Protein AF-A0A8S3HBT7-F1 (afdb_monomer)

pLDDT: mean 88.04, std 13.61, range [34.22, 98.81]

Mean predicted aligned error: 6.68 Å

Radius of gyration: 19.81 Å; Cα contacts (8 Å, |Δi|>4): 688; chains: 1; bounding box: 51×42×65 Å

Solvent-accessible surface area (backbone atoms only — not comparable to full-atom values): 16997 Å² total; per-residue (Å²): 117,56,89,53,73,77,21,19,27,30,26,53,84,69,24,54,56,50,56,58,31,63,77,51,77,66,74,64,81,89,49,88,81,56,60,58,46,62,37,66,63,53,85,38,59,29,55,60,78,41,58,84,83,75,81,84,87,56,59,58,39,92,88,78,66,46,60,48,57,56,50,73,14,50,21,39,38,40,40,32,25,83,55,29,32,41,42,35,42,16,40,10,59,80,54,21,66,44,9,20,45,10,3,37,23,30,52,34,24,22,39,30,41,42,64,47,63,62,65,76,53,91,73,87,49,70,64,55,52,52,56,48,49,52,52,12,54,53,38,9,35,52,37,7,50,77,68,66,14,31,32,12,26,42,22,42,38,38,37,40,67,56,96,96,40,37,33,38,44,34,39,34,24,19,57,43,42,38,34,39,39,27,72,91,76,70,38,44,43,69,61,46,60,80,36,53,64,53,91,43,82,80,57,91,91,53,50,74,16,28,36,16,47,56,104,45,91,53,58,43,58,83,21,55,32,75,32,76,45,84,51,58,95,81,48,45,76,52,74,41,46,48,89,49,57,47,65,39,28,38,56,72,63,60,64,23,33,46,66,94,48,74,71,80,78,77,82,67,93,68,98,69,97,68,76,80,49,51,72,34,51,48,50,54,33,52,56,49,18,36,51,48,53,31,56,51,60,66,55,100,59,97,74,83,32,38,45,53,46,53,56,42,63,74,107

Structure (mmCIF, N/CA/C/O backbone):
data_AF-A0A8S3HBT7-F1
#
_entry.id   AF-A0A8S3HBT7-F1
#
loop_
_atom_site.group_PDB
_atom_site.id
_atom_site.type_symbol
_atom_site.label_atom_id
_atom_site.label_alt_id
_atom_site.label_comp_id
_atom_site.label_asym_id
_atom_site.label_entity_id
_atom_site.label_seq_id
_atom_site.pdbx_PDB_ins_code
_atom_site.Cartn_x
_atom_site.Cartn_y
_atom_site.Cartn_z
_atom_site.occupancy
_atom_site.B_iso_or_equiv
_atom_site.auth_seq_id
_atom_site.auth_comp_id
_atom_site.auth_asym_id
_atom_site.auth_atom_id
_atom_site.pdbx_PDB_mode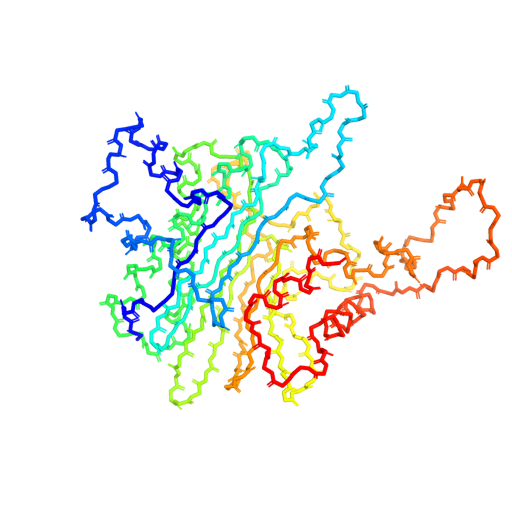l_num
ATOM 1 N N . LEU A 1 1 ? -6.673 3.260 20.762 1.00 80.06 1 LEU A N 1
ATOM 2 C CA . LEU A 1 1 ? -6.836 2.176 19.771 1.00 80.06 1 LEU A CA 1
ATOM 3 C C . LEU A 1 1 ? -6.852 0.849 20.527 1.00 80.06 1 LEU A C 1
ATOM 5 O O . LEU A 1 1 ? -6.162 0.760 21.538 1.00 80.06 1 LEU A O 1
ATOM 9 N N . SER A 1 2 ? -7.680 -0.113 20.120 1.00 83.88 2 SER A N 1
ATOM 10 C CA . SER A 1 2 ? -7.740 -1.471 20.686 1.00 83.88 2 SER A CA 1
ATOM 11 C C . SER A 1 2 ? -6.655 -2.340 20.051 1.00 83.88 2 SER A C 1
ATOM 13 O O . SER A 1 2 ? -6.423 -2.230 18.851 1.00 83.88 2 SER A O 1
ATOM 15 N N . ASN A 1 3 ? -6.020 -3.204 20.848 1.00 85.31 3 ASN A N 1
ATOM 16 C CA . ASN A 1 3 ? -5.054 -4.208 20.380 1.00 85.31 3 ASN A CA 1
ATOM 17 C C . ASN A 1 3 ? -5.694 -5.609 20.271 1.00 85.31 3 ASN A C 1
ATOM 19 O O . ASN A 1 3 ? -4.996 -6.621 20.252 1.00 85.31 3 ASN A O 1
ATOM 23 N N . ASN A 1 4 ? -7.029 -5.688 20.280 1.00 90.44 4 ASN A N 1
ATOM 24 C CA . ASN A 1 4 ? -7.733 -6.943 20.055 1.00 90.44 4 ASN A CA 1
ATOM 25 C C . ASN A 1 4 ? -7.926 -7.162 18.549 1.00 90.44 4 ASN A C 1
ATOM 27 O O . ASN A 1 4 ? -8.793 -6.539 17.933 1.00 90.44 4 ASN A O 1
ATOM 31 N N . THR A 1 5 ? -7.075 -8.004 17.967 1.00 92.50 5 THR A N 1
ATOM 32 C CA . THR A 1 5 ? -7.106 -8.373 16.546 1.00 92.50 5 THR A CA 1
ATOM 33 C C . THR A 1 5 ? -8.334 -9.226 16.237 1.00 92.50 5 THR A C 1
ATOM 35 O O . THR A 1 5 ? -8.520 -10.278 16.847 1.00 92.50 5 THR A O 1
ATOM 38 N N . VAL A 1 6 ? -9.138 -8.794 15.265 1.00 94.38 6 VAL A N 1
ATOM 39 C CA . VAL A 1 6 ? -10.329 -9.519 14.785 1.00 94.38 6 VAL A CA 1
ATOM 40 C C . VAL A 1 6 ? -10.087 -10.209 13.444 1.00 94.38 6 VAL A C 1
ATOM 42 O O . VAL A 1 6 ? -10.625 -11.286 13.216 1.00 94.38 6 VAL A O 1
ATOM 45 N N . ALA A 1 7 ? -9.224 -9.638 12.600 1.00 94.88 7 ALA A N 1
ATOM 46 C CA . ALA A 1 7 ? -8.800 -10.229 11.337 1.00 94.88 7 ALA A CA 1
ATOM 47 C C . ALA A 1 7 ? -7.346 -9.851 11.046 1.00 94.88 7 ALA A C 1
ATOM 49 O O . ALA A 1 7 ? -6.905 -8.739 11.351 1.00 94.88 7 ALA A O 1
ATOM 50 N N . CYS A 1 8 ? -6.581 -10.778 10.483 1.00 94.69 8 CYS A N 1
ATOM 51 C CA . CYS A 1 8 ? -5.171 -10.582 10.198 1.00 94.69 8 CYS A CA 1
ATOM 52 C C . CYS A 1 8 ? -4.714 -11.495 9.064 1.00 94.69 8 CYS A C 1
ATOM 54 O O . CYS A 1 8 ? -4.781 -12.720 9.180 1.00 94.69 8 CYS A O 1
ATOM 56 N N . GLU A 1 9 ? -4.218 -10.895 7.988 1.00 96.06 9 GLU A N 1
ATOM 57 C CA . GLU A 1 9 ? -3.748 -11.609 6.806 1.00 96.06 9 GLU A CA 1
ATOM 58 C C . GLU A 1 9 ? -2.469 -10.968 6.265 1.00 96.06 9 GLU A C 1
ATOM 60 O O . GLU A 1 9 ? -2.305 -9.748 6.301 1.00 96.06 9 GLU A O 1
ATOM 65 N N . SER A 1 10 ? -1.542 -11.788 5.775 1.00 96.69 10 SER A N 1
ATOM 66 C CA . SER A 1 10 ? -0.396 -11.311 4.999 1.00 96.69 10 SER A CA 1
ATOM 67 C C . SER A 1 10 ? -0.082 -12.273 3.869 1.00 96.69 10 SER A C 1
ATOM 69 O O . SER A 1 10 ? -0.109 -13.485 4.089 1.00 96.69 10 SER A O 1
ATOM 71 N N . GLY A 1 11 ? 0.320 -11.740 2.723 1.00 94.88 11 GLY A N 1
ATOM 72 C CA . GLY A 1 11 ? 0.696 -12.529 1.557 1.00 94.88 11 GLY A CA 1
ATOM 73 C C . GLY A 1 11 ? 1.721 -11.813 0.674 1.00 94.88 11 GLY A C 1
ATOM 74 O O . GLY A 1 11 ? 2.173 -10.715 1.022 1.00 94.88 11 GLY A O 1
ATOM 75 N N . PRO A 1 12 ? 2.119 -12.428 -0.452 1.00 92.31 12 PRO A N 1
ATOM 76 C CA . PRO A 1 12 ? 1.702 -13.754 -0.930 1.00 92.31 12 PRO A CA 1
ATOM 77 C C . PRO A 1 12 ? 2.274 -14.918 -0.094 1.00 92.31 12 PRO A C 1
ATOM 79 O O . PRO A 1 12 ? 3.174 -14.736 0.732 1.00 92.31 12 PRO A O 1
ATOM 82 N N . ASP A 1 13 ? 1.755 -16.128 -0.316 1.00 88.12 13 ASP A N 1
ATOM 83 C CA . ASP A 1 13 ? 2.138 -17.378 0.360 1.00 88.12 13 ASP A CA 1
ATOM 84 C C . ASP A 1 13 ? 2.048 -17.304 1.900 1.00 88.12 13 ASP A C 1
ATOM 86 O O . ASP A 1 13 ? 1.027 -16.961 2.488 1.00 88.12 13 ASP A O 1
ATOM 90 N N . VAL A 1 14 ? 3.152 -17.622 2.583 1.00 84.75 14 VAL A N 1
ATOM 91 C CA . VAL A 1 14 ? 3.312 -17.517 4.035 1.00 84.75 14 VAL A CA 1
ATOM 92 C C . VAL A 1 14 ? 3.562 -16.075 4.506 1.00 84.75 14 VAL A C 1
ATOM 94 O O . VAL A 1 14 ? 3.779 -15.862 5.702 1.00 84.75 14 VAL A O 1
ATOM 97 N N . GLY A 1 15 ? 3.573 -15.098 3.589 1.00 85.75 15 GLY A N 1
ATOM 98 C CA . GLY A 1 15 ? 3.697 -13.669 3.865 1.00 85.75 15 GLY A CA 1
ATOM 99 C C . GLY A 1 15 ? 4.858 -13.336 4.802 1.00 85.75 15 GLY A C 1
ATOM 100 O O . GLY A 1 15 ? 6.013 -13.700 4.563 1.00 85.75 15 GLY A O 1
ATOM 101 N N . LEU A 1 16 ? 4.544 -12.680 5.921 1.00 88.31 16 LEU A N 1
ATOM 102 C CA . LEU A 1 16 ? 5.537 -12.207 6.896 1.00 88.31 16 LEU A CA 1
ATOM 103 C C . LEU A 1 16 ? 6.275 -13.319 7.645 1.00 88.31 16 LEU A C 1
ATOM 105 O O . LEU A 1 16 ? 7.349 -13.082 8.207 1.00 88.31 16 LEU A O 1
ATOM 109 N N . VAL A 1 17 ? 5.746 -14.545 7.634 1.00 85.12 17 VAL A N 1
ATOM 110 C CA . VAL A 1 17 ? 6.418 -15.703 8.239 1.00 85.12 17 VAL A CA 1
ATOM 111 C C . VAL A 1 17 ? 7.725 -16.025 7.506 1.00 85.12 17 VAL A C 1
ATOM 113 O O . VAL A 1 17 ? 8.657 -16.548 8.122 1.00 85.12 17 VAL A O 1
ATOM 116 N N . ASP A 1 18 ? 7.831 -15.674 6.221 1.00 84.19 18 ASP A N 1
ATOM 117 C CA . ASP A 1 18 ? 9.031 -15.906 5.414 1.00 84.19 18 ASP A CA 1
ATOM 118 C C . ASP A 1 18 ? 10.258 -15.176 5.981 1.00 84.19 18 ASP A C 1
ATOM 120 O O . ASP A 1 18 ? 11.307 -15.785 6.186 1.00 84.19 18 ASP A O 1
ATOM 124 N N . ILE A 1 19 ? 10.111 -13.899 6.352 1.00 84.19 19 ILE A N 1
ATOM 125 C CA . ILE A 1 19 ? 11.210 -13.098 6.916 1.00 84.19 19 ILE A CA 1
ATOM 126 C C . ILE A 1 19 ? 11.657 -13.639 8.272 1.00 84.19 19 ILE A C 1
ATOM 128 O O . ILE A 1 19 ? 12.855 -13.733 8.544 1.00 84.19 19 ILE A O 1
ATOM 132 N N . ALA A 1 20 ? 10.713 -14.061 9.115 1.00 74.88 20 ALA A N 1
ATOM 133 C CA . ALA A 1 20 ? 11.050 -14.668 10.397 1.00 74.88 20 ALA A CA 1
ATOM 134 C C . ALA A 1 20 ? 11.890 -15.948 10.206 1.00 74.88 20 ALA A C 1
ATOM 136 O O . ALA A 1 20 ? 12.875 -16.161 10.921 1.00 74.88 20 ALA A O 1
ATOM 137 N N . ARG A 1 21 ? 11.541 -16.784 9.215 1.00 77.56 21 ARG A N 1
ATOM 138 C CA . ARG A 1 21 ? 12.308 -17.989 8.850 1.00 77.56 21 ARG A CA 1
ATOM 139 C C . ARG A 1 21 ? 13.681 -17.646 8.275 1.00 77.56 21 ARG A C 1
ATOM 141 O O . ARG A 1 21 ? 14.656 -18.295 8.662 1.00 77.56 21 ARG A O 1
ATOM 148 N N . HIS A 1 22 ? 13.754 -16.623 7.423 1.00 72.81 22 HIS A N 1
ATOM 149 C CA . HIS A 1 22 ? 14.996 -16.113 6.843 1.00 72.81 22 HIS A CA 1
ATOM 150 C C . HIS A 1 22 ? 15.982 -15.678 7.941 1.00 72.81 22 HIS A C 1
ATOM 152 O O . HIS A 1 22 ? 17.121 -16.139 7.982 1.00 72.81 22 HIS A O 1
ATOM 158 N N . GLN A 1 23 ? 15.512 -14.902 8.923 1.00 70.88 23 GLN A N 1
ATOM 159 C CA . GLN A 1 23 ? 16.339 -14.400 10.027 1.00 70.88 23 GLN A CA 1
ATOM 160 C C . GLN A 1 23 ? 16.807 -15.491 11.004 1.00 70.88 23 GLN A C 1
ATOM 162 O O . GLN A 1 23 ? 17.879 -15.365 11.595 1.00 70.88 23 GLN A O 1
ATOM 167 N N . LYS A 1 24 ? 16.031 -16.570 11.191 1.00 64.75 24 LYS A N 1
ATOM 168 C CA . LYS A 1 24 ? 16.362 -17.667 12.126 1.00 64.75 24 LYS A CA 1
ATOM 169 C C . LYS A 1 24 ? 16.948 -18.917 11.452 1.00 64.75 24 LYS A C 1
ATOM 171 O O . LYS A 1 24 ? 16.909 -19.992 12.052 1.00 64.75 24 LYS A O 1
ATOM 176 N N . LYS A 1 25 ? 17.477 -18.802 10.223 1.00 57.94 25 LYS A N 1
ATOM 177 C CA . LYS A 1 25 ? 18.085 -19.912 9.452 1.00 57.94 25 LYS A CA 1
ATOM 178 C C . LYS A 1 25 ? 17.216 -21.187 9.434 1.00 57.94 25 LYS A C 1
ATOM 180 O O . LYS A 1 25 ? 17.718 -22.290 9.622 1.00 57.94 25 LYS A O 1
ATOM 185 N N . GLY A 1 26 ? 15.899 -21.044 9.264 1.00 53.34 26 GLY A N 1
ATOM 186 C CA . GLY A 1 26 ? 14.981 -22.183 9.109 1.00 53.34 26 GLY A CA 1
ATOM 187 C C . GLY A 1 26 ? 14.549 -22.920 10.391 1.00 53.34 26 GLY A C 1
ATOM 188 O O . GLY A 1 26 ? 13.739 -23.837 10.299 1.00 53.34 26 GLY A O 1
ATOM 189 N N . ILE A 1 27 ? 14.993 -22.521 11.592 1.00 49.28 27 ILE A N 1
ATOM 190 C CA . ILE A 1 27 ? 14.669 -23.219 12.862 1.00 49.28 27 ILE A CA 1
ATOM 191 C C . ILE A 1 27 ? 13.465 -22.581 13.584 1.00 49.28 27 ILE A C 1
ATOM 193 O O . ILE A 1 27 ? 13.456 -22.404 14.802 1.00 49.28 27 ILE A O 1
ATOM 197 N N . LEU A 1 28 ? 12.421 -22.194 12.853 1.00 54.41 28 LEU A N 1
ATOM 198 C CA . LEU A 1 28 ? 11.157 -21.788 13.474 1.00 54.41 28 LEU A CA 1
ATOM 199 C C . LEU A 1 28 ? 10.141 -22.915 13.361 1.00 54.41 28 LEU A C 1
ATOM 201 O O . LEU A 1 28 ? 9.393 -22.998 12.389 1.00 54.41 28 LEU A O 1
ATOM 205 N N . LYS A 1 29 ? 10.064 -23.744 14.409 1.00 49.44 29 LYS A N 1
ATOM 206 C CA . LYS A 1 29 ? 8.800 -24.409 14.732 1.00 49.44 29 LYS A CA 1
ATOM 207 C C . LYS A 1 29 ? 7.843 -23.298 15.150 1.00 49.44 29 LYS A C 1
ATOM 209 O O . LYS A 1 29 ? 8.002 -22.748 16.234 1.00 49.44 29 LYS A O 1
ATOM 214 N N . VAL A 1 30 ? 6.925 -22.918 14.262 1.00 51.97 30 VAL A N 1
ATOM 215 C CA . VAL A 1 30 ? 5.872 -21.942 14.564 1.00 51.97 30 VAL A CA 1
ATOM 216 C C . VAL A 1 30 ? 5.038 -22.529 15.701 1.00 51.97 30 VAL A C 1
ATOM 218 O O . VAL A 1 30 ? 4.230 -23.428 15.500 1.00 51.97 30 VAL A O 1
ATOM 221 N N . ASN A 1 31 ? 5.318 -22.096 16.922 1.00 52.84 31 ASN A N 1
ATOM 222 C CA . ASN A 1 31 ? 4.524 -22.367 18.106 1.00 52.84 31 ASN A CA 1
ATOM 223 C C . ASN A 1 31 ? 3.726 -21.099 18.438 1.00 52.84 31 ASN A C 1
ATOM 225 O O . ASN A 1 31 ? 4.216 -19.987 18.250 1.00 52.84 31 ASN A O 1
ATOM 229 N N . ASN A 1 32 ? 2.503 -21.261 18.952 1.00 55.12 32 ASN A N 1
ATOM 230 C CA . ASN A 1 32 ? 1.528 -20.178 19.194 1.00 55.12 32 ASN A CA 1
ATOM 231 C C . ASN A 1 32 ? 1.982 -19.082 20.193 1.00 55.12 32 ASN A C 1
ATOM 233 O O . ASN A 1 32 ? 1.200 -18.202 20.561 1.00 55.12 32 ASN A O 1
ATOM 237 N N . THR A 1 33 ? 3.226 -19.133 20.670 1.00 62.97 33 THR A N 1
ATOM 238 C CA . THR A 1 33 ? 3.827 -18.183 21.609 1.00 62.97 33 THR A CA 1
ATOM 239 C C . THR A 1 33 ? 4.695 -17.118 20.936 1.00 62.97 33 THR A C 1
ATOM 241 O O . THR A 1 33 ? 4.861 -16.046 21.517 1.00 62.97 33 THR A O 1
ATOM 244 N N . ILE A 1 34 ? 5.228 -17.354 19.732 1.00 79.25 34 ILE A N 1
ATOM 245 C CA . ILE A 1 34 ? 6.088 -16.379 19.042 1.00 79.25 34 ILE A CA 1
ATOM 246 C C . ILE A 1 34 ? 5.223 -15.417 18.227 1.00 79.25 34 ILE A C 1
ATOM 248 O O . ILE A 1 34 ? 4.496 -15.832 17.331 1.00 79.25 34 ILE A O 1
ATOM 252 N N . LYS A 1 35 ? 5.342 -14.117 18.510 1.00 87.44 35 LYS A N 1
ATOM 253 C CA . LYS A 1 35 ? 4.754 -13.069 17.671 1.00 87.44 35 LYS A CA 1
ATOM 254 C C . LYS A 1 35 ? 5.656 -12.796 16.466 1.00 87.44 35 LYS A C 1
ATOM 256 O O . LYS A 1 35 ? 6.854 -12.575 16.635 1.00 87.44 35 LYS A O 1
ATOM 261 N N . ILE A 1 36 ? 5.077 -12.773 15.271 1.00 90.62 36 ILE A N 1
ATOM 262 C CA . ILE A 1 36 ? 5.726 -12.341 14.026 1.00 90.62 36 ILE A CA 1
ATOM 263 C C . ILE A 1 36 ? 5.127 -10.986 13.677 1.00 90.62 36 ILE A C 1
ATOM 265 O O . ILE A 1 36 ? 3.906 -10.863 13.624 1.00 90.62 36 ILE A O 1
ATOM 269 N N . ALA A 1 37 ? 5.965 -9.962 13.511 1.00 91.88 37 ALA A N 1
ATOM 270 C CA . ALA A 1 37 ? 5.520 -8.586 13.281 1.00 91.88 37 ALA A CA 1
ATOM 271 C C . ALA A 1 37 ? 4.382 -8.128 14.230 1.00 91.88 37 ALA A C 1
ATOM 273 O O . ALA A 1 37 ? 3.433 -7.468 13.819 1.00 91.88 37 ALA A O 1
ATOM 274 N N . GLY A 1 38 ? 4.454 -8.524 15.507 1.00 89.94 38 GLY A N 1
ATOM 275 C CA . GLY A 1 38 ? 3.486 -8.163 16.551 1.00 89.94 38 GLY A CA 1
ATOM 276 C C . GLY A 1 38 ? 2.243 -9.060 16.674 1.00 89.94 38 GLY A C 1
ATOM 277 O O . GLY A 1 38 ? 1.578 -9.005 17.711 1.00 89.94 38 GLY A O 1
ATOM 278 N N . GLN A 1 39 ? 1.972 -9.945 15.709 1.00 91.12 39 GLN A N 1
ATOM 279 C CA . GLN A 1 39 ? 0.787 -10.818 15.696 1.00 91.12 39 GLN A CA 1
ATOM 280 C C . GLN A 1 39 ? 1.142 -12.295 15.904 1.00 91.12 39 GLN A C 1
ATOM 282 O O . GLN A 1 39 ? 2.236 -12.746 15.565 1.00 91.12 39 GLN A O 1
ATOM 287 N N . LYS A 1 40 ? 0.218 -13.062 16.500 1.00 88.56 40 LYS A N 1
ATOM 288 C CA . LYS A 1 40 ? 0.395 -14.510 16.738 1.00 88.56 40 LYS A CA 1
ATOM 289 C C . LYS A 1 40 ? 0.039 -15.358 15.518 1.00 88.56 40 LYS A C 1
ATOM 291 O O . LYS A 1 40 ? 0.609 -16.429 15.348 1.00 88.56 40 LYS A O 1
ATOM 296 N N . ASN A 1 41 ? -0.913 -14.898 14.710 1.00 88.50 41 ASN A N 1
ATOM 297 C CA . ASN A 1 41 ? -1.394 -15.606 13.534 1.00 88.50 41 ASN A CA 1
ATOM 298 C C . ASN A 1 41 ? -1.737 -14.600 12.425 1.00 88.50 41 ASN A C 1
ATOM 300 O O . ASN A 1 41 ? -2.549 -13.710 12.652 1.00 88.50 41 ASN A O 1
ATOM 304 N N . TRP A 1 42 ? -1.110 -14.761 11.258 1.00 92.06 42 TRP A N 1
ATOM 305 C CA . TRP A 1 42 ? -1.326 -13.961 10.040 1.00 92.06 42 TRP A CA 1
ATOM 306 C C . TRP A 1 42 ? -2.202 -14.686 9.007 1.00 92.06 42 TRP A C 1
ATOM 308 O O . TRP A 1 42 ? -2.201 -14.326 7.838 1.00 92.06 42 TRP A O 1
ATOM 318 N N . GLN A 1 43 ? -2.876 -15.763 9.409 1.00 90.12 43 GLN A N 1
ATOM 319 C CA . GLN A 1 43 ? -3.732 -16.593 8.557 1.00 90.12 43 GLN A CA 1
ATOM 320 C C . GLN A 1 43 ? -5.151 -16.619 9.141 1.00 90.12 43 GLN A C 1
ATOM 322 O O . GLN A 1 43 ? -5.716 -17.676 9.419 1.00 90.12 43 GLN A O 1
ATOM 327 N N . MET A 1 44 ? -5.678 -15.429 9.432 1.00 92.19 44 MET A N 1
ATOM 328 C CA . MET A 1 44 ? -7.023 -15.194 9.961 1.00 92.19 44 MET A CA 1
ATOM 329 C C . MET A 1 44 ? -7.728 -14.102 9.143 1.00 92.19 44 MET A C 1
ATOM 331 O O . MET A 1 44 ? -8.048 -13.048 9.700 1.00 92.19 44 MET A O 1
ATOM 335 N N . PRO A 1 45 ? -7.924 -14.295 7.827 1.00 90.94 45 PRO A N 1
ATOM 336 C CA . PRO A 1 45 ? -8.652 -13.325 7.025 1.00 90.94 45 PRO A CA 1
ATOM 337 C C . PRO A 1 45 ? -10.112 -13.237 7.468 1.00 90.94 45 PRO A C 1
ATOM 339 O O . PRO A 1 45 ? -10.701 -14.220 7.923 1.00 90.94 45 PRO A O 1
ATOM 342 N N . ASP A 1 46 ? -10.708 -12.071 7.256 1.00 93.94 46 ASP A N 1
ATOM 343 C CA . ASP A 1 46 ? -12.153 -11.891 7.272 1.00 93.94 46 ASP A CA 1
ATOM 344 C C . ASP A 1 46 ? -12.560 -11.414 5.879 1.00 93.94 46 ASP A C 1
ATOM 346 O O . ASP A 1 46 ? -12.367 -10.256 5.519 1.00 93.94 46 ASP A O 1
ATOM 350 N N . GLN A 1 47 ? -13.093 -12.324 5.064 1.00 92.50 47 GLN A N 1
ATOM 351 C CA . GLN A 1 47 ? -13.452 -12.022 3.674 1.00 92.50 47 GLN A CA 1
ATOM 352 C C . GLN A 1 47 ? -14.506 -10.910 3.571 1.00 92.50 47 GLN A C 1
ATOM 354 O O . GLN A 1 47 ? -14.568 -10.222 2.553 1.00 92.50 47 GLN A O 1
ATOM 359 N N . GLN A 1 48 ? -15.301 -10.705 4.627 1.00 93.06 48 GLN A N 1
ATOM 360 C CA . GLN A 1 48 ? -16.290 -9.641 4.681 1.00 93.06 48 GLN A CA 1
ATOM 361 C C . GLN A 1 48 ? -15.637 -8.280 4.941 1.00 93.06 48 GLN A C 1
ATOM 363 O O . GLN A 1 48 ? -15.992 -7.309 4.271 1.00 93.06 48 GLN A O 1
ATOM 368 N N . PHE A 1 49 ? -14.696 -8.197 5.887 1.00 92.19 49 PHE A N 1
ATOM 369 C CA . PHE A 1 49 ? -14.222 -6.913 6.421 1.00 92.19 49 PHE A CA 1
ATOM 370 C C . PHE A 1 49 ? -12.738 -6.595 6.190 1.00 92.19 49 PHE A C 1
ATOM 372 O O . PHE A 1 49 ? -12.385 -5.417 6.140 1.00 92.19 49 PHE A O 1
ATOM 379 N N . ALA A 1 50 ? -11.860 -7.593 6.084 1.00 95.31 50 ALA A N 1
ATOM 380 C CA . ALA A 1 50 ? -10.417 -7.395 5.974 1.00 95.31 50 ALA A CA 1
ATOM 381 C C . ALA A 1 50 ? -9.697 -8.632 5.406 1.00 95.31 50 ALA A C 1
ATOM 383 O O . ALA A 1 50 ? -9.464 -9.619 6.111 1.00 95.31 50 ALA A O 1
ATOM 384 N N . CYS A 1 51 ? -9.273 -8.531 4.147 1.00 96.12 51 CYS A N 1
ATOM 385 C CA . CYS A 1 51 ? -8.455 -9.529 3.462 1.00 96.12 51 CYS A CA 1
ATOM 386 C C . CYS A 1 51 ? -7.541 -8.872 2.415 1.00 96.12 51 CYS A C 1
ATOM 388 O O . CYS A 1 51 ? -7.632 -7.666 2.171 1.00 96.12 51 CYS A O 1
ATOM 390 N N . GLY A 1 52 ? -6.675 -9.660 1.782 1.00 95.44 52 GLY A N 1
ATOM 391 C CA . GLY A 1 52 ? -5.883 -9.239 0.629 1.00 95.44 52 GLY A CA 1
ATOM 392 C C . GLY A 1 52 ? -5.628 -10.377 -0.355 1.00 95.44 52 GLY A C 1
ATOM 393 O O . GLY A 1 52 ? -5.679 -11.550 -0.001 1.00 95.44 52 GLY A O 1
ATOM 394 N N . LEU A 1 53 ? -5.347 -10.017 -1.606 1.00 95.12 53 LEU A N 1
ATOM 395 C CA . LEU A 1 53 ? -4.998 -10.951 -2.675 1.00 95.12 53 LEU A CA 1
ATOM 396 C C . LEU A 1 53 ? -3.708 -10.501 -3.356 1.00 95.12 53 LEU A C 1
ATOM 398 O O . LEU A 1 53 ? -3.400 -9.312 -3.415 1.00 95.12 53 LEU A O 1
ATOM 402 N N . SER A 1 54 ? -2.961 -11.466 -3.879 1.00 93.50 54 SER A N 1
ATOM 403 C CA . SER A 1 54 ? -1.759 -11.231 -4.672 1.00 93.50 54 SER A CA 1
ATOM 404 C C . SER A 1 54 ? -1.689 -12.289 -5.768 1.00 93.50 54 SER A C 1
ATOM 406 O O . SER A 1 54 ? -1.941 -13.467 -5.512 1.00 93.50 54 SER A O 1
ATOM 408 N N . THR A 1 55 ? -1.398 -11.855 -6.991 1.00 91.50 55 THR A N 1
ATOM 409 C CA . THR A 1 55 ? -1.276 -12.703 -8.179 1.00 91.50 55 THR A CA 1
ATOM 410 C C . THR A 1 55 ? -0.233 -12.107 -9.117 1.00 91.50 55 THR A C 1
ATOM 412 O O . THR A 1 55 ? 0.053 -10.913 -9.039 1.00 91.50 55 THR A O 1
ATOM 415 N N . SER A 1 56 ? 0.316 -12.922 -10.015 1.00 88.50 56 SER A N 1
ATOM 416 C CA . SER A 1 56 ? 1.116 -12.421 -11.130 1.00 88.50 56 SER A CA 1
ATOM 417 C C . SER A 1 56 ? 0.204 -12.041 -12.298 1.00 88.50 56 SER A C 1
ATOM 419 O O . SER A 1 56 ? -0.720 -12.787 -12.627 1.00 88.50 56 SER A O 1
ATOM 421 N N . LEU A 1 57 ? 0.469 -10.887 -12.913 1.00 86.31 57 LEU A N 1
ATOM 422 C CA . LEU A 1 57 ? -0.122 -10.466 -14.192 1.00 86.31 57 LEU A CA 1
ATOM 423 C C . LEU A 1 57 ? 0.869 -10.598 -15.357 1.00 86.31 57 LEU A C 1
ATOM 425 O O . LEU A 1 57 ? 0.559 -10.217 -16.486 1.00 86.31 57 LEU A O 1
ATOM 429 N N . TYR A 1 58 ? 2.068 -11.116 -15.085 1.00 85.81 58 TYR A N 1
ATOM 430 C CA . TYR A 1 58 ? 3.050 -11.403 -16.118 1.00 85.81 58 TYR A CA 1
ATOM 431 C C . TYR A 1 58 ? 2.604 -12.580 -16.986 1.00 85.81 58 TYR A C 1
ATOM 433 O O . TYR A 1 58 ? 1.904 -13.494 -16.545 1.00 85.81 58 TYR A O 1
ATOM 441 N N . ASP A 1 59 ? 3.045 -12.558 -18.239 1.00 87.12 59 ASP A N 1
ATOM 442 C CA . ASP A 1 59 ? 2.839 -13.645 -19.178 1.00 87.12 59 ASP A CA 1
ATOM 443 C C . ASP A 1 59 ? 3.705 -14.867 -18.838 1.00 87.12 59 ASP A C 1
ATOM 445 O O . ASP A 1 59 ? 4.663 -14.817 -18.062 1.00 87.12 59 ASP A O 1
ATOM 449 N N . HIS A 1 60 ? 3.359 -15.997 -19.446 1.00 89.81 60 HIS A N 1
ATOM 450 C CA . HIS A 1 60 ? 4.182 -17.193 -19.377 1.00 89.81 60 HIS A CA 1
ATOM 451 C C . HIS A 1 60 ? 5.259 -17.147 -20.454 1.00 89.81 60 HIS A C 1
ATOM 453 O O . HIS A 1 60 ? 4.994 -16.816 -21.612 1.00 89.81 60 HIS A O 1
ATOM 459 N N . ASN A 1 61 ? 6.468 -17.565 -20.094 1.00 87.50 61 ASN A N 1
ATOM 460 C CA . ASN A 1 61 ? 7.525 -17.805 -21.054 1.00 87.50 61 ASN A CA 1
ATOM 461 C C . ASN A 1 61 ? 7.050 -18.850 -22.088 1.00 87.50 61 ASN A C 1
ATOM 463 O O . ASN A 1 61 ? 6.716 -19.975 -21.706 1.00 87.50 61 ASN A O 1
ATOM 467 N N . PRO A 1 62 ? 7.054 -18.534 -23.396 1.00 88.06 62 PRO A N 1
ATOM 468 C CA . PRO A 1 62 ? 6.486 -19.417 -24.414 1.00 88.06 62 PRO A CA 1
ATOM 469 C C . PRO A 1 62 ? 7.293 -20.706 -24.629 1.00 88.06 62 PRO A C 1
ATOM 471 O O . PRO A 1 62 ? 6.788 -21.642 -25.246 1.00 88.06 62 PRO A O 1
ATOM 474 N N . PHE A 1 63 ? 8.537 -20.767 -24.143 1.00 90.00 63 PHE A N 1
ATOM 475 C CA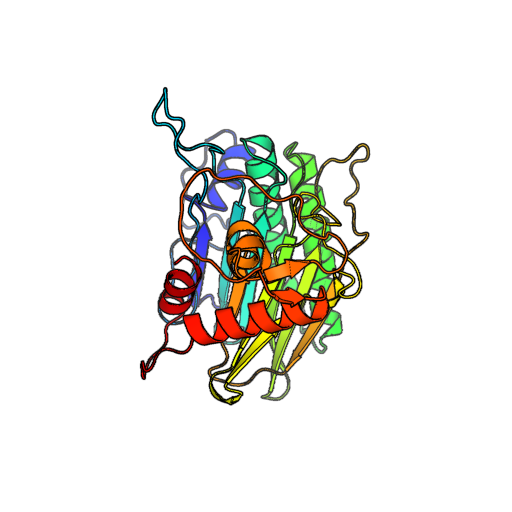 . PHE A 1 63 ? 9.423 -21.922 -24.288 1.00 90.00 63 PHE A CA 1
ATOM 476 C C . PHE A 1 63 ? 9.474 -22.796 -23.033 1.00 90.00 63 PHE A C 1
ATOM 478 O O . PHE A 1 63 ? 9.538 -24.017 -23.158 1.00 90.00 63 PHE A O 1
ATOM 485 N N . THR A 1 64 ? 9.465 -22.198 -21.836 1.00 89.31 64 THR A N 1
ATOM 486 C CA . THR A 1 64 ? 9.552 -22.947 -20.566 1.00 89.31 64 THR A CA 1
ATOM 487 C C . THR A 1 64 ? 8.196 -23.163 -19.894 1.00 89.31 64 THR A C 1
ATOM 489 O O . THR A 1 64 ? 8.068 -24.069 -19.077 1.00 89.31 64 THR A O 1
ATOM 492 N N . GLY A 1 65 ? 7.180 -22.361 -20.229 1.00 87.38 65 GLY A N 1
ATOM 493 C CA . GLY A 1 65 ? 5.869 -22.357 -19.571 1.00 87.38 65 GLY A CA 1
ATOM 494 C C . GLY A 1 65 ? 5.865 -21.718 -18.177 1.00 87.38 65 GLY A C 1
ATOM 495 O O . GLY A 1 65 ? 4.806 -21.603 -17.560 1.00 87.38 65 GLY A O 1
ATOM 496 N N . GLU A 1 66 ? 7.024 -21.289 -17.676 1.00 86.00 66 GLU A N 1
ATOM 497 C CA . GLU A 1 66 ? 7.153 -20.617 -16.382 1.00 86.00 66 GLU A CA 1
ATOM 498 C C . GLU A 1 66 ? 6.574 -19.201 -16.448 1.00 86.00 66 GLU A C 1
ATOM 500 O O . GLU A 1 66 ? 6.664 -18.531 -17.477 1.00 86.00 66 GLU A O 1
ATOM 505 N N . VAL A 1 67 ? 5.978 -18.745 -15.347 1.00 86.12 67 VAL A N 1
ATOM 506 C CA . VAL A 1 67 ? 5.474 -17.372 -15.222 1.00 86.12 67 VAL A CA 1
ATOM 507 C C . VAL A 1 67 ? 6.669 -16.417 -15.190 1.00 86.12 67 VAL A C 1
ATOM 509 O O . VAL A 1 67 ? 7.596 -16.597 -14.395 1.00 86.12 67 VAL A O 1
ATOM 512 N N . ASN A 1 68 ? 6.676 -15.404 -16.059 1.00 86.50 68 ASN A N 1
ATOM 513 C CA . ASN A 1 68 ? 7.702 -14.367 -16.011 1.00 86.50 68 ASN A CA 1
ATOM 514 C C . ASN A 1 68 ? 7.578 -13.559 -14.708 1.00 86.50 68 ASN A C 1
ATOM 516 O O . ASN A 1 68 ? 6.504 -13.423 -14.132 1.00 86.50 68 ASN A O 1
ATOM 520 N N . GLY A 1 69 ? 8.693 -13.019 -14.222 1.00 84.88 69 GLY A N 1
ATOM 521 C CA . GLY A 1 69 ? 8.687 -12.185 -13.016 1.00 84.88 69 GLY A CA 1
ATOM 522 C C . GLY A 1 69 ? 8.604 -12.946 -11.685 1.00 84.88 69 GLY A C 1
ATOM 523 O O . GLY A 1 69 ? 8.573 -12.306 -10.639 1.00 84.88 69 GLY A O 1
ATOM 524 N N . GLU A 1 70 ? 8.634 -14.283 -11.685 1.00 87.75 70 GLU A N 1
ATOM 525 C CA . GLU A 1 70 ? 8.706 -15.075 -10.451 1.00 87.75 70 GLU A CA 1
ATOM 526 C C . GLU A 1 70 ? 10.024 -14.847 -9.667 1.00 87.75 70 GLU A C 1
ATOM 528 O O . GLU A 1 70 ? 11.102 -14.698 -10.258 1.00 87.75 70 GLU A O 1
ATOM 533 N N . PRO A 1 71 ? 9.996 -14.893 -8.319 1.00 92.00 71 PRO A N 1
ATOM 534 C CA . PRO A 1 71 ? 8.807 -14.914 -7.466 1.00 92.00 71 PRO A CA 1
ATOM 535 C C . PRO A 1 71 ? 8.081 -13.564 -7.421 1.00 92.00 71 PRO A C 1
ATOM 537 O O . PRO A 1 71 ? 8.738 -12.533 -7.563 1.00 92.00 71 PRO A O 1
ATOM 540 N N . ILE A 1 72 ? 6.777 -13.576 -7.101 1.00 93.62 72 ILE A N 1
ATOM 541 C CA . ILE A 1 72 ? 5.995 -12.350 -6.847 1.00 93.62 72 ILE A CA 1
ATOM 542 C C . ILE A 1 72 ? 6.767 -11.431 -5.888 1.00 93.62 72 ILE A C 1
ATOM 544 O O . ILE A 1 72 ? 7.115 -11.827 -4.765 1.00 93.62 72 ILE A O 1
ATOM 548 N N . ALA A 1 73 ? 7.064 -10.225 -6.374 1.00 95.00 73 ALA A N 1
ATOM 549 C CA . ALA A 1 73 ? 7.874 -9.233 -5.682 1.00 95.00 73 ALA A CA 1
ATOM 550 C C . ALA A 1 73 ? 7.065 -8.381 -4.697 1.00 95.00 73 ALA A C 1
ATOM 552 O O . ALA A 1 73 ? 7.655 -7.759 -3.819 1.00 95.00 73 ALA A O 1
ATOM 553 N N . ASP A 1 74 ? 5.740 -8.407 -4.795 1.00 96.62 74 ASP A N 1
ATOM 554 C CA . ASP A 1 74 ? 4.816 -7.714 -3.911 1.00 96.62 74 ASP A CA 1
ATOM 555 C C . ASP A 1 74 ? 4.706 -8.401 -2.543 1.00 96.62 74 ASP A C 1
ATOM 557 O O . ASP A 1 74 ? 4.878 -9.615 -2.381 1.00 96.62 74 ASP A O 1
ATOM 561 N N . CYS A 1 75 ? 4.348 -7.619 -1.530 1.00 97.69 75 CYS A N 1
ATOM 562 C CA . CYS A 1 75 ? 3.928 -8.115 -0.230 1.00 97.69 75 CYS A CA 1
ATOM 563 C C . CYS A 1 75 ? 2.859 -7.201 0.365 1.00 97.69 75 CYS A C 1
ATOM 565 O O . CYS A 1 75 ? 2.960 -5.978 0.293 1.00 97.69 75 CYS A O 1
ATOM 567 N N . PHE A 1 76 ? 1.861 -7.795 1.013 1.00 98.19 76 PHE A N 1
ATOM 568 C CA . PHE A 1 76 ? 0.839 -7.060 1.745 1.00 98.19 76 PHE A CA 1
ATOM 569 C C . PHE A 1 76 ? 0.666 -7.600 3.162 1.00 98.19 76 PHE A C 1
ATOM 571 O O . PHE A 1 76 ? 0.970 -8.759 3.466 1.00 98.19 76 PHE A O 1
ATOM 578 N N . ALA A 1 77 ? 0.120 -6.753 4.027 1.00 98.12 77 ALA A N 1
ATOM 579 C CA . ALA A 1 77 ? -0.413 -7.148 5.316 1.00 98.12 77 ALA A CA 1
ATOM 580 C C . ALA A 1 77 ? -1.628 -6.295 5.678 1.00 98.12 77 ALA A C 1
ATOM 582 O O . ALA A 1 77 ? -1.626 -5.074 5.512 1.00 98.12 77 ALA A O 1
ATOM 583 N N . VAL A 1 78 ? -2.639 -6.945 6.240 1.00 97.44 78 VAL A N 1
ATOM 584 C CA . VAL A 1 78 ? -3.798 -6.307 6.852 1.00 97.44 78 VAL A CA 1
ATOM 585 C C . VAL A 1 78 ? -3.968 -6.833 8.270 1.00 97.44 78 VAL A C 1
ATOM 587 O O . VAL A 1 78 ? -3.834 -8.025 8.545 1.00 97.44 78 VAL A O 1
ATOM 590 N N . CYS A 1 79 ? -4.228 -5.925 9.200 1.00 96.31 79 CYS A N 1
ATOM 591 C CA . CYS A 1 79 ? -4.521 -6.242 10.587 1.00 96.31 79 CYS A CA 1
ATOM 592 C C . CYS A 1 79 ? -5.675 -5.352 11.040 1.00 96.31 79 CYS A C 1
ATOM 594 O O . CYS A 1 79 ? -5.475 -4.159 11.274 1.00 96.31 79 CYS A O 1
ATOM 596 N N . ALA A 1 80 ? -6.872 -5.924 11.135 1.00 95.19 80 ALA A N 1
ATOM 597 C CA . ALA A 1 80 ? -8.047 -5.256 11.667 1.00 95.19 80 ALA A CA 1
ATOM 598 C C . ALA A 1 80 ? -8.200 -5.578 13.155 1.00 95.19 80 ALA A C 1
ATOM 600 O O . ALA A 1 80 ? -8.097 -6.729 13.589 1.00 95.19 80 ALA A O 1
ATOM 601 N N . GLN A 1 81 ? -8.466 -4.545 13.940 1.00 92.44 81 GLN A N 1
ATOM 602 C CA . GLN A 1 81 ? -8.806 -4.619 15.353 1.00 92.44 81 GLN A CA 1
ATOM 603 C C . GLN A 1 81 ? -10.225 -4.078 15.569 1.00 92.44 81 GLN A C 1
ATOM 605 O O . GLN A 1 81 ? -10.825 -3.487 14.677 1.00 92.44 81 GLN A O 1
ATOM 610 N N . GLU A 1 82 ? -10.759 -4.218 16.782 1.00 89.88 82 GLU A N 1
ATOM 611 C CA . GLU A 1 82 ? -12.139 -3.809 17.114 1.00 89.88 82 GLU A CA 1
ATOM 612 C C . GLU A 1 82 ? -12.513 -2.370 16.716 1.00 89.88 82 GLU A C 1
ATOM 614 O O . GLU A 1 82 ? -13.677 -2.082 16.455 1.00 89.88 82 GLU A O 1
ATOM 619 N N . ASN A 1 83 ? -11.554 -1.440 16.727 1.00 89.69 83 ASN A N 1
ATOM 620 C CA . ASN A 1 83 ? -11.811 -0.021 16.452 1.00 89.69 83 ASN A CA 1
ATOM 621 C C . ASN A 1 83 ? -10.725 0.671 15.615 1.00 89.69 83 ASN A C 1
ATOM 623 O O . ASN A 1 83 ? -10.608 1.899 15.641 1.00 89.69 83 ASN A O 1
ATOM 627 N N . ASN A 1 84 ? -9.877 -0.109 14.951 1.00 93.81 84 ASN A N 1
ATOM 628 C CA . ASN A 1 84 ? -8.841 0.392 14.058 1.00 93.81 84 ASN A CA 1
ATOM 629 C C . ASN A 1 84 ? -8.410 -0.697 13.079 1.00 93.81 84 ASN A C 1
ATOM 631 O O . ASN A 1 84 ? -8.749 -1.861 13.265 1.00 93.81 84 ASN A O 1
ATOM 635 N N . ALA A 1 85 ? -7.704 -0.312 12.026 1.00 96.50 85 ALA A N 1
ATOM 636 C CA . ALA A 1 85 ? -7.082 -1.259 11.118 1.00 96.50 85 ALA A CA 1
ATOM 637 C C . ALA A 1 85 ? -5.770 -0.692 10.584 1.00 96.50 85 ALA A C 1
ATOM 639 O O . ALA A 1 85 ? -5.623 0.522 10.435 1.00 96.50 85 ALA A O 1
ATOM 640 N N . ILE A 1 86 ? -4.833 -1.582 10.278 1.00 97.88 86 ILE A N 1
ATOM 641 C CA . ILE A 1 86 ? -3.557 -1.274 9.639 1.00 97.88 86 ILE A CA 1
ATOM 642 C C . ILE A 1 86 ? -3.525 -2.049 8.327 1.00 97.88 86 ILE A C 1
ATOM 644 O O . ILE A 1 86 ? -3.630 -3.275 8.337 1.00 97.88 86 ILE A O 1
ATOM 648 N N . LEU A 1 87 ? -3.390 -1.337 7.215 1.00 98.50 87 LEU A N 1
ATOM 649 C CA . LEU A 1 87 ? -3.194 -1.898 5.885 1.00 98.50 87 LEU A CA 1
ATOM 650 C C . LEU A 1 87 ? -1.816 -1.458 5.399 1.00 98.50 87 LEU A C 1
ATOM 652 O O . LEU A 1 87 ? -1.436 -0.301 5.584 1.00 98.50 87 LEU A O 1
ATOM 656 N N . SER A 1 88 ? -1.069 -2.368 4.787 1.00 98.56 88 SER A N 1
ATOM 657 C CA . SER A 1 88 ? 0.251 -2.072 4.246 1.00 98.56 88 SER A CA 1
ATOM 658 C C . SER A 1 88 ? 0.499 -2.885 2.982 1.00 98.56 88 SER A C 1
ATOM 660 O O . SER A 1 88 ? 0.235 -4.088 2.974 1.00 98.56 88 SER A O 1
ATOM 662 N N . ILE A 1 89 ? 1.038 -2.252 1.942 1.00 98.62 89 ILE A N 1
ATOM 663 C CA . ILE A 1 89 ? 1.502 -2.913 0.714 1.00 98.62 89 ILE A CA 1
ATOM 664 C C . ILE A 1 89 ? 2.885 -2.388 0.330 1.00 98.62 89 ILE A C 1
ATOM 666 O O . ILE A 1 89 ? 3.224 -1.238 0.613 1.00 98.62 89 ILE A O 1
ATOM 670 N N . ALA A 1 90 ? 3.699 -3.259 -0.245 1.00 98.38 90 ALA A N 1
ATOM 671 C CA . ALA A 1 90 ? 5.030 -2.963 -0.737 1.00 98.38 90 ALA A CA 1
ATOM 672 C C . ALA A 1 90 ? 5.229 -3.735 -2.036 1.00 98.38 90 ALA A C 1
ATOM 674 O O . ALA A 1 90 ? 4.913 -4.923 -2.101 1.00 98.38 90 ALA A O 1
ATOM 675 N N . ASP A 1 91 ? 5.753 -3.050 -3.035 1.00 97.50 91 ASP A N 1
ATOM 676 C CA . ASP A 1 91 ? 6.014 -3.568 -4.368 1.00 97.50 91 ASP A CA 1
ATOM 677 C C . ASP A 1 91 ? 7.519 -3.519 -4.628 1.00 97.50 91 ASP A C 1
ATOM 679 O O . ASP A 1 91 ? 8.145 -2.451 -4.601 1.00 97.50 91 ASP A O 1
ATOM 683 N N . GLY A 1 92 ? 8.126 -4.694 -4.775 1.00 96.75 92 GLY A N 1
ATOM 684 C CA . GLY A 1 92 ? 9.553 -4.814 -5.008 1.00 96.75 92 GLY A CA 1
ATOM 685 C C . GLY A 1 92 ? 9.916 -4.307 -6.402 1.00 96.75 92 GLY A C 1
ATOM 686 O O . GLY A 1 92 ? 9.509 -4.884 -7.398 1.00 96.75 92 GLY A O 1
ATOM 687 N N . VAL A 1 93 ? 10.796 -3.307 -6.489 1.00 94.06 93 VAL A N 1
ATOM 688 C CA . VAL A 1 93 ? 11.173 -2.697 -7.774 1.00 94.06 93 VAL A CA 1
ATOM 689 C C . VAL A 1 93 ? 11.891 -3.712 -8.676 1.00 94.06 93 VAL A C 1
ATOM 691 O O . VAL A 1 93 ? 12.964 -4.215 -8.321 1.00 94.06 93 VAL A O 1
ATOM 694 N N . ASN A 1 94 ? 11.357 -3.911 -9.886 1.00 90.94 94 ASN A N 1
ATOM 695 C CA . ASN A 1 94 ? 11.680 -4.973 -10.853 1.00 90.94 94 ASN A CA 1
ATOM 696 C C . ASN A 1 94 ? 11.059 -6.332 -10.477 1.00 90.94 94 ASN A C 1
ATOM 698 O O . ASN A 1 94 ? 9.890 -6.409 -10.136 1.00 90.94 94 ASN A O 1
ATOM 702 N N . TRP A 1 95 ? 11.810 -7.427 -10.603 1.00 89.94 95 TRP A N 1
ATOM 703 C CA . TRP A 1 95 ? 11.347 -8.774 -10.281 1.00 89.94 95 TRP A CA 1
ATOM 704 C C . TRP A 1 95 ? 12.483 -9.624 -9.714 1.00 89.94 95 TRP A C 1
ATOM 706 O O . TRP A 1 95 ? 13.666 -9.269 -9.785 1.00 89.94 95 TRP A O 1
ATOM 716 N N . GLY A 1 96 ? 12.129 -10.782 -9.163 1.00 91.94 96 GLY A N 1
ATOM 717 C CA . GLY A 1 96 ? 13.085 -11.739 -8.628 1.00 91.94 96 GLY A CA 1
ATOM 718 C C . GLY A 1 96 ? 13.207 -11.704 -7.104 1.00 91.94 96 GLY A C 1
ATOM 719 O O . GLY A 1 96 ? 12.488 -11.015 -6.380 1.00 91.94 96 GLY A O 1
ATOM 720 N N . TYR A 1 97 ? 14.166 -12.474 -6.588 1.00 92.81 97 TYR A N 1
ATOM 721 C CA . TYR A 1 97 ? 14.268 -12.730 -5.150 1.00 92.81 97 TYR A CA 1
ATOM 722 C C . TYR A 1 97 ? 14.630 -11.491 -4.312 1.00 92.81 97 TYR A C 1
ATOM 724 O O . TYR A 1 97 ? 14.113 -11.328 -3.209 1.00 92.81 97 TYR A O 1
ATOM 732 N N . LYS A 1 98 ? 15.517 -10.614 -4.804 1.00 94.25 98 LYS A N 1
ATOM 733 C CA . LYS A 1 98 ? 15.967 -9.425 -4.057 1.00 94.25 98 LYS A CA 1
ATOM 734 C C . LYS A 1 98 ? 14.848 -8.374 -3.896 1.00 94.25 98 LYS A C 1
ATOM 736 O O . LYS A 1 98 ? 14.687 -7.908 -2.764 1.00 94.25 98 LYS A O 1
ATOM 741 N N . PRO A 1 99 ? 14.046 -8.056 -4.937 1.00 95.12 99 PRO A N 1
ATOM 742 C CA . PRO A 1 99 ? 12.868 -7.195 -4.788 1.00 95.12 99 PRO A CA 1
ATOM 743 C C . PRO A 1 99 ? 11.800 -7.800 -3.876 1.00 95.12 99 PRO A C 1
ATOM 745 O O . PRO A 1 99 ? 11.372 -7.140 -2.931 1.00 95.12 99 PRO A O 1
ATOM 748 N N . ARG A 1 100 ? 11.483 -9.095 -4.044 1.00 95.50 100 ARG A N 1
ATOM 749 C CA . ARG A 1 100 ? 10.589 -9.824 -3.125 1.00 95.50 100 ARG A CA 1
ATOM 750 C C . ARG A 1 100 ? 11.048 -9.720 -1.671 1.00 95.50 100 ARG A C 1
ATOM 752 O O . ARG A 1 100 ? 10.240 -9.497 -0.769 1.00 95.50 100 ARG A O 1
ATOM 759 N N . LEU A 1 101 ? 12.340 -9.935 -1.419 1.00 95.19 101 LEU A N 1
ATOM 760 C CA . LEU A 1 101 ? 12.904 -9.852 -0.074 1.00 95.19 101 LEU A CA 1
ATOM 761 C C . LEU A 1 101 ? 12.758 -8.436 0.492 1.00 95.19 101 LEU A C 1
ATOM 763 O O . LEU A 1 101 ? 12.373 -8.298 1.650 1.00 95.19 101 LEU A O 1
ATOM 767 N N . ALA A 1 102 ? 13.007 -7.403 -0.320 1.00 96.38 102 ALA A N 1
ATOM 768 C CA . ALA A 1 102 ? 12.816 -6.014 0.083 1.00 96.38 102 ALA A CA 1
ATOM 769 C C . ALA A 1 102 ? 11.361 -5.742 0.492 1.00 96.38 102 ALA A C 1
ATOM 771 O O . ALA A 1 102 ? 11.137 -5.293 1.616 1.00 96.38 102 ALA A O 1
ATOM 772 N N . ALA A 1 103 ? 10.378 -6.094 -0.340 1.00 97.56 103 ALA A N 1
ATOM 773 C CA . ALA A 1 103 ? 8.964 -5.881 -0.028 1.00 97.56 103 ALA A CA 1
ATOM 774 C C . ALA A 1 103 ? 8.530 -6.613 1.250 1.00 97.56 103 ALA A C 1
ATOM 776 O O . ALA A 1 103 ? 7.961 -6.014 2.166 1.00 97.56 103 ALA A O 1
ATOM 777 N N . ARG A 1 104 ? 8.878 -7.901 1.384 1.00 97.19 104 ARG A N 1
ATOM 778 C CA . ARG A 1 104 ? 8.562 -8.686 2.591 1.00 97.19 104 ARG A CA 1
ATOM 779 C C . ARG A 1 104 ? 9.237 -8.111 3.842 1.00 97.19 104 ARG A C 1
ATOM 781 O O . ARG A 1 104 ? 8.619 -8.066 4.907 1.00 97.19 104 ARG A O 1
ATOM 788 N N . CYS A 1 105 ? 10.480 -7.637 3.737 1.00 96.94 105 CYS A N 1
ATOM 789 C CA . CYS A 1 105 ? 11.174 -6.947 4.826 1.00 96.94 105 CYS A CA 1
ATOM 790 C C . CYS A 1 105 ? 10.518 -5.613 5.190 1.00 96.94 105 CYS A C 1
ATOM 792 O O . CYS A 1 105 ? 10.410 -5.314 6.382 1.00 96.94 105 CYS A O 1
ATOM 794 N N . ALA A 1 106 ? 10.062 -4.845 4.199 1.00 98.06 106 ALA A N 1
ATOM 795 C CA . ALA A 1 106 ? 9.381 -3.575 4.410 1.00 98.06 106 ALA A CA 1
ATOM 796 C C . ALA A 1 106 ? 8.112 -3.776 5.239 1.00 98.06 106 ALA A C 1
ATOM 798 O O . ALA A 1 106 ? 7.974 -3.187 6.312 1.00 98.06 106 ALA A O 1
ATOM 799 N N . ILE A 1 107 ? 7.234 -4.684 4.797 1.00 98.38 107 ILE A N 1
ATOM 800 C CA . ILE A 1 107 ? 5.987 -4.989 5.504 1.00 98.38 107 ILE A CA 1
ATOM 801 C C . ILE A 1 107 ? 6.276 -5.599 6.876 1.00 98.38 107 ILE A C 1
ATOM 803 O O . ILE A 1 107 ? 5.665 -5.191 7.861 1.00 98.38 107 ILE A O 1
ATOM 807 N N . HIS A 1 108 ? 7.245 -6.516 6.994 1.00 97.38 108 HIS A N 1
ATOM 808 C CA . HIS A 1 108 ? 7.605 -7.090 8.292 1.00 97.38 108 HIS A CA 1
ATOM 809 C C . HIS A 1 108 ? 8.058 -6.010 9.285 1.00 97.38 108 HIS A C 1
ATOM 811 O O . HIS A 1 108 ? 7.594 -5.986 10.426 1.00 97.38 108 HIS A O 1
ATOM 817 N N . GLY A 1 109 ? 8.967 -5.122 8.871 1.00 97.50 109 GLY A N 1
ATOM 818 C CA . GLY A 1 109 ? 9.479 -4.037 9.708 1.00 97.50 109 GLY A CA 1
ATOM 819 C C . GLY A 1 109 ? 8.385 -3.044 10.099 1.00 97.50 109 GLY A C 1
ATOM 820 O O . GLY A 1 109 ? 8.208 -2.762 11.287 1.00 97.50 109 GLY A O 1
ATOM 821 N N . ALA A 1 110 ? 7.603 -2.583 9.120 1.00 98.38 110 ALA A N 1
ATOM 822 C CA . ALA A 1 110 ? 6.512 -1.641 9.340 1.00 98.38 110 ALA A CA 1
ATOM 823 C C . ALA A 1 110 ? 5.447 -2.215 10.284 1.00 98.38 110 ALA A C 1
ATOM 825 O O . ALA A 1 110 ? 5.128 -1.599 11.302 1.00 98.38 110 ALA A O 1
ATOM 826 N N . MET A 1 111 ? 4.948 -3.425 10.010 1.00 97.62 111 MET A N 1
ATOM 827 C CA . MET A 1 111 ? 3.923 -4.062 10.841 1.00 97.62 111 MET A CA 1
ATOM 828 C C . MET A 1 111 ? 4.446 -4.393 12.239 1.00 97.62 111 MET A C 1
ATOM 830 O O . MET A 1 111 ? 3.707 -4.225 13.207 1.00 97.62 111 MET A O 1
ATOM 834 N N . SER A 1 112 ? 5.716 -4.798 12.381 1.00 95.88 112 SER A N 1
ATOM 835 C CA . SER A 1 112 ? 6.324 -5.019 13.701 1.00 95.88 112 SER A CA 1
ATOM 836 C C . SER A 1 112 ? 6.339 -3.742 14.533 1.00 95.88 112 SER A C 1
ATOM 838 O O . SER A 1 112 ? 5.990 -3.785 15.709 1.00 95.88 112 SER A O 1
ATOM 840 N N . CYS A 1 113 ? 6.710 -2.613 13.925 1.00 96.88 113 CYS A N 1
ATOM 841 C CA . CYS A 1 113 ? 6.688 -1.317 14.590 1.00 96.88 113 CYS A CA 1
ATOM 842 C C . CYS A 1 113 ? 5.256 -0.906 14.951 1.00 96.88 113 CYS A C 1
ATOM 844 O O . CYS A 1 113 ? 4.974 -0.594 16.104 1.00 96.88 113 CYS A O 1
ATOM 846 N N . LEU A 1 114 ? 4.326 -0.930 13.995 1.00 96.88 114 LEU A N 1
ATOM 847 C CA . LEU A 1 114 ? 2.969 -0.419 14.203 1.00 96.88 114 LEU A CA 1
ATOM 848 C C . LEU A 1 114 ? 2.170 -1.251 15.210 1.00 96.88 114 LEU A C 1
ATOM 850 O O . LEU A 1 114 ? 1.560 -0.675 16.111 1.00 96.88 114 LEU A O 1
ATOM 854 N N . ASN A 1 115 ? 2.227 -2.584 15.123 1.00 94.56 115 ASN A N 1
ATOM 855 C CA . ASN A 1 115 ? 1.526 -3.473 16.058 1.00 94.56 115 ASN A CA 1
ATOM 856 C C . ASN A 1 115 ? 2.046 -3.368 17.506 1.00 94.56 115 ASN A C 1
ATOM 858 O O . ASN A 1 115 ? 1.390 -3.845 18.431 1.00 94.56 115 ASN A O 1
ATOM 862 N N . GLU A 1 116 ? 3.215 -2.764 17.720 1.00 91.31 116 GLU A N 1
ATOM 863 C CA . GLU A 1 116 ? 3.747 -2.455 19.047 1.00 91.31 116 GLU A CA 1
ATOM 864 C C . GLU A 1 116 ? 3.427 -1.000 19.428 1.00 91.31 116 GLU A C 1
ATOM 866 O O . GLU A 1 116 ? 2.703 -0.732 20.389 1.00 91.31 116 GLU A O 1
ATOM 871 N N . LYS A 1 117 ? 3.908 -0.044 18.629 1.00 92.12 117 LYS A N 1
ATOM 872 C CA . LYS A 1 117 ? 3.975 1.383 18.969 1.00 92.12 117 LYS A CA 1
ATOM 873 C C . LYS A 1 117 ? 2.641 2.120 18.908 1.00 92.12 117 LYS A C 1
ATOM 875 O O . LYS A 1 117 ? 2.500 3.148 19.572 1.00 92.12 117 LYS A O 1
ATOM 880 N N . LEU A 1 118 ? 1.646 1.620 18.170 1.00 89.94 118 LEU A N 1
ATOM 881 C CA . LEU A 1 118 ? 0.314 2.242 18.146 1.00 89.94 118 LEU A CA 1
ATOM 882 C C . LEU A 1 118 ? -0.443 2.097 19.475 1.00 89.94 118 LEU A C 1
ATOM 884 O O . LEU A 1 118 ? -1.379 2.858 19.728 1.00 89.94 118 LEU A O 1
ATOM 888 N N . PHE A 1 119 ? -0.034 1.157 20.334 1.00 85.44 119 PHE A N 1
ATOM 889 C CA . PHE A 1 119 ? -0.772 0.802 21.549 1.00 85.44 119 PHE A CA 1
ATOM 890 C C . PHE A 1 119 ? -0.018 1.102 22.855 1.00 85.44 119 PHE A C 1
ATOM 892 O O . PHE A 1 119 ? -0.610 1.007 23.926 1.00 85.44 119 PHE A O 1
ATOM 899 N N . GLU A 1 120 ? 1.259 1.497 22.796 1.00 80.62 120 GLU A N 1
ATOM 900 C CA . GLU A 1 120 ? 2.084 1.778 23.987 1.00 80.62 120 GLU A CA 1
ATOM 901 C C . GLU A 1 120 ? 1.652 3.026 24.769 1.00 80.62 120 GLU A C 1
ATOM 903 O O . GLU A 1 120 ? 1.845 3.105 25.982 1.00 80.62 120 GLU A O 1
ATOM 908 N N . LYS A 1 121 ? 1.096 4.032 24.086 1.00 75.81 121 LYS A N 1
ATOM 909 C CA . LYS A 1 121 ? 0.674 5.303 24.691 1.00 75.81 121 LYS A CA 1
ATOM 910 C C . LYS A 1 121 ? -0.690 5.713 24.166 1.00 75.81 121 LYS A C 1
ATOM 912 O O . LYS A 1 121 ? -1.066 5.388 23.041 1.00 75.81 121 LYS A O 1
ATOM 917 N N . LYS A 1 122 ? -1.421 6.491 24.967 1.00 77.88 122 LYS A N 1
ATOM 918 C CA . LYS A 1 122 ? -2.664 7.121 24.521 1.00 77.88 122 LYS A CA 1
ATOM 919 C C . LYS A 1 122 ? -2.342 8.110 23.395 1.00 77.88 122 LYS A C 1
ATOM 921 O O . LYS A 1 122 ? -1.830 9.194 23.659 1.00 77.88 122 LYS A O 1
ATOM 926 N N . LEU A 1 123 ? -2.616 7.711 22.156 1.00 83.19 123 LEU A N 1
ATOM 927 C CA . LEU A 1 123 ? -2.580 8.594 20.991 1.00 83.19 123 LEU A CA 1
ATOM 928 C C . LEU A 1 123 ? -3.767 9.558 21.096 1.00 83.19 123 LEU A C 1
ATOM 930 O O . LEU A 1 123 ? -4.895 9.110 21.314 1.00 83.19 123 LEU A O 1
ATOM 934 N N . ASN A 1 124 ? -3.519 10.862 20.980 1.00 81.81 124 ASN A N 1
ATOM 935 C CA . ASN A 1 124 ? -4.556 11.886 21.153 1.00 81.81 124 ASN A CA 1
ATOM 936 C C . ASN A 1 124 ? -4.841 12.652 19.856 1.00 81.81 124 ASN A C 1
ATOM 938 O O . ASN A 1 124 ? -5.881 13.299 19.744 1.00 81.81 124 ASN A O 1
ATOM 942 N N . THR A 1 125 ? -3.932 12.591 18.882 1.00 89.44 125 THR A N 1
ATOM 943 C CA . THR A 1 125 ? -3.996 13.377 17.647 1.00 89.44 125 THR A CA 1
ATOM 944 C C . THR A 1 125 ? -3.662 12.539 16.415 1.00 89.44 125 THR A C 1
ATOM 946 O O . THR A 1 125 ? -3.012 11.500 16.504 1.00 89.44 125 THR A O 1
ATOM 949 N N . THR A 1 126 ? -4.054 13.013 15.231 1.00 90.25 126 THR A N 1
ATOM 950 C CA . THR A 1 126 ? -3.602 12.431 13.954 1.00 90.25 126 THR A CA 1
ATOM 951 C C . THR A 1 126 ? -2.092 12.583 13.764 1.00 90.25 126 THR A C 1
ATOM 953 O O . THR A 1 126 ? -1.464 11.713 13.170 1.00 90.25 126 THR A O 1
ATOM 956 N N . LYS A 1 127 ? -1.481 13.627 14.344 1.00 92.44 127 LYS A N 1
ATOM 957 C CA . LYS A 1 127 ? -0.022 13.796 14.386 1.00 92.44 127 LYS A CA 1
ATOM 958 C C . LYS A 1 127 ? 0.667 12.625 15.095 1.00 92.44 127 LYS A C 1
ATOM 960 O O . LYS A 1 127 ? 1.646 12.108 14.570 1.00 92.44 127 LYS A O 1
ATOM 965 N N . ASP A 1 128 ? 0.120 12.160 16.221 1.00 92.94 128 ASP A N 1
ATOM 966 C CA . ASP A 1 128 ? 0.644 10.975 16.915 1.00 92.94 128 ASP A CA 1
ATOM 967 C C . ASP A 1 128 ? 0.632 9.734 16.012 1.00 92.94 128 ASP A C 1
ATOM 969 O O . ASP A 1 128 ? 1.534 8.906 16.091 1.00 92.94 128 ASP A O 1
ATOM 973 N N . ILE A 1 129 ? -0.381 9.596 15.150 1.00 94.81 129 ILE A N 1
ATOM 974 C CA . ILE A 1 129 ? -0.462 8.485 14.194 1.00 94.81 129 ILE A CA 1
ATOM 975 C C . ILE A 1 129 ? 0.621 8.632 13.122 1.00 94.81 129 ILE A C 1
ATOM 977 O O . ILE A 1 129 ? 1.357 7.680 12.872 1.00 94.81 129 ILE A O 1
ATOM 981 N N . PHE A 1 130 ? 0.780 9.819 12.534 1.00 96.94 130 PHE A N 1
ATOM 982 C CA . PHE A 1 130 ? 1.803 10.052 11.511 1.00 96.94 130 PHE A CA 1
ATOM 983 C C . PHE A 1 130 ? 3.233 9.886 12.035 1.00 96.94 130 PHE A C 1
ATOM 985 O O . PHE A 1 130 ? 4.071 9.337 11.331 1.00 96.94 130 PHE A O 1
ATOM 992 N N . GLU A 1 131 ? 3.510 10.253 13.287 1.00 96.06 131 GLU A N 1
ATOM 993 C CA . GLU A 1 131 ? 4.807 9.977 13.922 1.00 96.06 131 GLU A CA 1
ATOM 994 C C . GLU A 1 131 ? 5.097 8.466 14.015 1.00 96.06 131 GLU A C 1
ATOM 996 O O . GLU A 1 131 ? 6.244 8.040 13.887 1.00 96.06 131 GLU A O 1
ATOM 1001 N N . ARG A 1 132 ? 4.064 7.636 14.217 1.00 96.75 132 ARG A N 1
ATOM 1002 C CA . ARG A 1 132 ? 4.188 6.170 14.325 1.00 96.75 132 ARG A CA 1
ATOM 1003 C C . ARG A 1 132 ? 4.340 5.548 12.939 1.00 96.75 132 ARG A C 1
ATOM 1005 O O . ARG A 1 132 ? 5.103 4.599 12.793 1.00 96.75 132 ARG A O 1
ATOM 1012 N N . ILE A 1 133 ? 3.677 6.115 11.928 1.00 98.00 133 ILE A N 1
ATOM 1013 C CA . ILE A 1 133 ? 3.895 5.757 10.522 1.00 98.00 133 ILE A CA 1
ATOM 1014 C C . ILE A 1 133 ? 5.331 6.097 10.099 1.00 98.00 133 ILE A C 1
ATOM 1016 O O . ILE A 1 133 ? 5.999 5.243 9.527 1.00 98.00 133 ILE A O 1
ATOM 1020 N N . ASN A 1 134 ? 5.849 7.282 10.441 1.00 98.00 134 ASN A N 1
ATOM 1021 C CA . ASN A 1 134 ? 7.231 7.653 10.122 1.00 98.00 134 ASN A CA 1
ATOM 1022 C C . ASN A 1 134 ? 8.242 6.682 10.758 1.00 98.00 134 ASN A C 1
ATOM 1024 O O . ASN A 1 134 ? 9.132 6.175 10.080 1.00 98.00 134 ASN A O 1
ATOM 1028 N N . LEU A 1 135 ? 8.047 6.338 12.036 1.00 97.69 135 LEU A N 1
ATOM 1029 C CA . LEU A 1 135 ? 8.871 5.329 12.710 1.00 97.69 135 LEU A CA 1
ATOM 1030 C C . LEU A 1 135 ? 8.772 3.945 12.038 1.00 97.69 135 LEU A C 1
ATOM 1032 O O . LEU A 1 135 ? 9.758 3.209 11.969 1.00 97.69 135 LEU A O 1
ATOM 1036 N N . ALA A 1 136 ? 7.597 3.585 11.519 1.00 98.50 136 ALA A N 1
ATOM 1037 C CA . ALA A 1 136 ? 7.399 2.338 10.789 1.00 98.50 136 ALA A CA 1
ATOM 1038 C C . ALA A 1 136 ? 8.145 2.321 9.446 1.00 98.50 136 ALA A C 1
ATOM 1040 O O . ALA A 1 136 ? 8.739 1.297 9.114 1.00 98.50 136 ALA A O 1
ATOM 1041 N N . ILE A 1 137 ? 8.187 3.445 8.720 1.00 98.56 137 ILE A N 1
ATOM 1042 C CA . ILE A 1 137 ? 8.978 3.605 7.486 1.00 98.56 137 ILE A CA 1
ATOM 1043 C C . ILE A 1 137 ? 10.478 3.464 7.788 1.00 98.56 137 ILE A C 1
ATOM 1045 O O . ILE A 1 137 ? 11.184 2.727 7.101 1.00 98.56 137 ILE A O 1
ATOM 1049 N N . GLU A 1 138 ? 10.971 4.097 8.857 1.00 97.69 138 GLU A N 1
ATOM 1050 C CA . GLU A 1 138 ? 12.369 3.959 9.294 1.00 97.69 138 GLU A CA 1
ATOM 1051 C C . GLU A 1 138 ? 12.708 2.508 9.674 1.00 97.69 138 GLU A C 1
ATOM 1053 O O . GLU A 1 138 ? 13.744 1.973 9.271 1.00 97.69 138 GLU A O 1
ATOM 1058 N N . THR A 1 139 ? 11.811 1.837 10.400 1.00 98.00 139 THR A N 1
ATOM 1059 C CA . THR A 1 139 ? 11.978 0.426 10.786 1.00 98.00 139 THR A CA 1
ATOM 1060 C C . THR A 1 139 ? 11.949 -0.498 9.566 1.00 98.00 139 THR A C 1
ATOM 1062 O O . THR A 1 139 ? 12.721 -1.459 9.495 1.00 98.00 139 THR A O 1
ATOM 1065 N N . ALA A 1 140 ? 11.090 -0.212 8.585 1.00 98.19 140 ALA A N 1
ATOM 1066 C CA . ALA A 1 140 ? 11.045 -0.917 7.309 1.00 98.19 140 ALA A CA 1
ATOM 1067 C C . ALA A 1 140 ? 12.380 -0.786 6.561 1.00 98.19 140 ALA A C 1
ATOM 1069 O O . ALA A 1 140 ? 12.972 -1.808 6.213 1.00 98.19 140 ALA A O 1
ATOM 1070 N N . GLN A 1 141 ? 12.915 0.434 6.421 1.00 97.75 141 GLN A N 1
ATOM 1071 C CA . GLN A 1 141 ? 14.224 0.682 5.804 1.00 97.75 141 GLN A CA 1
ATOM 1072 C C . GLN A 1 141 ? 15.336 -0.127 6.480 1.00 97.75 141 GLN A C 1
ATOM 1074 O O . GLN A 1 141 ? 16.076 -0.853 5.817 1.00 97.75 14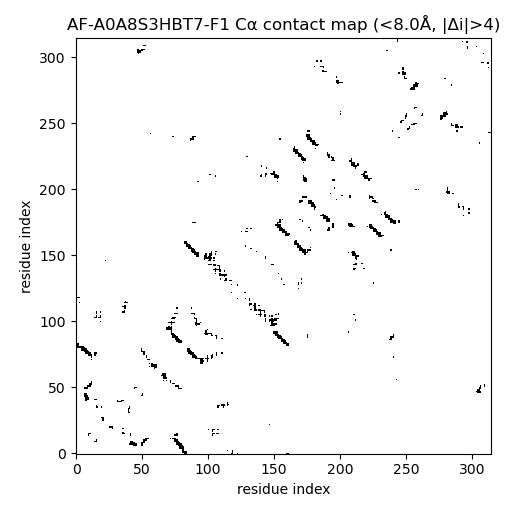1 GLN A O 1
ATOM 1079 N N . GLN A 1 142 ? 15.430 -0.049 7.811 1.00 96.50 142 GLN A N 1
ATOM 1080 C CA . GLN A 1 142 ? 16.429 -0.796 8.583 1.00 96.50 142 GLN A CA 1
ATOM 1081 C C . GLN A 1 142 ? 16.285 -2.309 8.392 1.00 96.50 142 GLN A C 1
ATOM 1083 O O . GLN A 1 142 ? 17.282 -3.027 8.298 1.00 96.50 142 GLN A O 1
ATOM 1088 N N . THR A 1 143 ? 15.047 -2.804 8.314 1.00 96.19 143 THR A N 1
ATOM 1089 C CA . THR A 1 143 ? 14.772 -4.228 8.099 1.00 96.19 143 THR A CA 1
ATOM 1090 C C . THR A 1 143 ? 15.214 -4.670 6.706 1.00 96.19 143 THR A C 1
ATOM 1092 O O . THR A 1 143 ? 15.812 -5.738 6.591 1.00 96.19 143 THR A O 1
ATOM 1095 N N . ILE A 1 144 ? 14.986 -3.865 5.666 1.00 96.50 144 ILE A N 1
ATOM 1096 C CA . ILE A 1 144 ? 15.437 -4.174 4.300 1.00 96.50 144 ILE A CA 1
ATOM 1097 C C . ILE A 1 144 ? 16.965 -4.229 4.236 1.00 96.50 144 ILE A C 1
ATOM 1099 O O . ILE A 1 144 ? 17.509 -5.237 3.789 1.00 96.50 144 ILE A O 1
ATOM 1103 N N . VAL A 1 145 ? 17.649 -3.195 4.743 1.00 95.50 145 VAL A N 1
ATOM 1104 C CA . VAL A 1 145 ? 19.122 -3.111 4.742 1.00 95.50 145 VAL A CA 1
ATOM 1105 C C . VAL A 1 145 ? 19.732 -4.294 5.494 1.00 95.50 145 VAL A C 1
ATOM 1107 O O . VAL A 1 145 ? 20.607 -4.977 4.971 1.00 95.50 145 VAL A O 1
ATOM 1110 N N . LYS A 1 146 ? 19.213 -4.616 6.687 1.00 93.88 146 LYS A N 1
ATOM 1111 C CA . LYS A 1 146 ? 19.698 -5.739 7.505 1.00 93.88 146 LYS A CA 1
ATOM 1112 C C . LYS A 1 146 ? 19.606 -7.098 6.801 1.00 93.88 146 LYS A C 1
ATOM 1114 O O . LYS A 1 146 ? 20.396 -7.985 7.109 1.00 93.88 146 LYS A O 1
ATOM 1119 N N . ASN A 1 147 ? 18.615 -7.288 5.932 1.00 92.56 147 ASN A N 1
ATOM 1120 C CA . ASN A 1 147 ? 18.410 -8.543 5.202 1.00 92.56 147 ASN A CA 1
ATOM 1121 C C . ASN A 1 147 ? 18.898 -8.447 3.747 1.00 92.56 147 ASN A C 1
ATOM 1123 O O . ASN A 1 147 ? 18.619 -9.343 2.958 1.00 92.56 147 ASN A O 1
ATOM 1127 N N . GLU A 1 148 ? 19.617 -7.380 3.385 1.00 93.25 148 GLU A N 1
ATOM 1128 C CA . GLU A 1 148 ? 20.168 -7.167 2.044 1.00 93.25 148 GLU A CA 1
ATOM 1129 C C . GLU A 1 148 ? 19.111 -7.269 0.925 1.00 93.25 148 GLU A C 1
ATOM 1131 O O . GLU A 1 148 ? 19.363 -7.849 -0.138 1.00 93.25 148 GLU A O 1
ATOM 1136 N N . GLY A 1 149 ? 17.901 -6.755 1.163 1.00 93.75 149 GLY A N 1
ATOM 1137 C CA . GLY A 1 149 ? 16.909 -6.577 0.100 1.00 93.75 149 GLY A CA 1
ATOM 1138 C C . GLY A 1 149 ? 17.338 -5.475 -0.876 1.00 93.75 149 GLY A C 1
ATOM 1139 O O . GLY A 1 149 ? 18.126 -4.601 -0.519 1.00 93.75 149 GLY A O 1
ATOM 1140 N N . SER A 1 150 ? 16.836 -5.515 -2.115 1.00 95.12 150 SER A N 1
ATOM 1141 C CA . SER A 1 150 ? 17.047 -4.427 -3.085 1.00 95.12 150 SER A CA 1
ATOM 1142 C C . SER A 1 150 ? 16.123 -3.240 -2.788 1.00 95.12 150 SER A C 1
ATOM 1144 O O . SER A 1 150 ? 16.123 -2.745 -1.665 1.00 95.12 150 SER A O 1
ATOM 1146 N N . LEU A 1 151 ? 15.353 -2.769 -3.771 1.00 96.38 151 LEU A N 1
ATOM 1147 C CA . LEU A 1 151 ? 14.428 -1.649 -3.640 1.00 96.38 151 LEU A CA 1
ATOM 1148 C C . LEU A 1 151 ? 12.972 -2.119 -3.599 1.00 96.38 151 LEU A C 1
ATOM 1150 O O . LEU A 1 151 ? 12.636 -3.140 -4.199 1.00 96.38 151 LEU A O 1
ATOM 1154 N N . THR A 1 152 ? 12.123 -1.364 -2.907 1.00 97.88 152 THR A N 1
ATOM 1155 C CA . THR A 1 152 ? 10.674 -1.596 -2.823 1.00 97.88 152 THR A CA 1
ATOM 1156 C C . THR A 1 152 ? 9.927 -0.296 -2.536 1.00 97.88 152 THR A C 1
ATOM 1158 O O . THR A 1 152 ? 10.469 0.600 -1.887 1.00 97.88 152 THR A O 1
ATOM 1161 N N . THR A 1 153 ? 8.671 -0.202 -2.959 1.00 98.19 153 THR A N 1
ATOM 1162 C CA . THR A 1 153 ? 7.729 0.813 -2.467 1.00 98.19 153 THR A CA 1
ATOM 1163 C C . THR A 1 153 ? 7.267 0.471 -1.045 1.00 98.19 153 THR A C 1
ATOM 1165 O O . THR A 1 153 ? 7.527 -0.627 -0.537 1.00 98.19 153 THR A O 1
ATOM 1168 N N . LEU A 1 154 ? 6.576 1.404 -0.389 1.00 98.69 154 L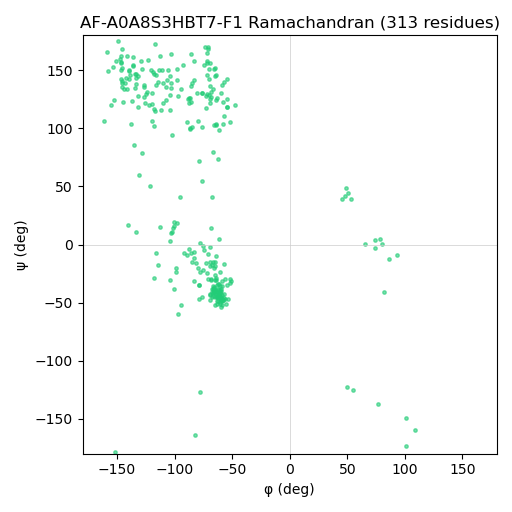EU A N 1
ATOM 1169 C CA . LEU A 1 154 ? 5.842 1.143 0.844 1.00 98.69 154 LEU A CA 1
ATOM 1170 C C . LEU A 1 154 ? 4.672 2.117 0.989 1.00 98.69 154 LEU A C 1
ATOM 1172 O O . LEU A 1 154 ? 4.874 3.329 1.067 1.00 98.69 154 LEU A O 1
ATOM 1176 N N . THR A 1 155 ? 3.473 1.570 1.147 1.00 98.81 155 THR A N 1
ATOM 1177 C CA . THR A 1 155 ? 2.265 2.328 1.480 1.00 98.81 155 THR A CA 1
ATOM 1178 C C . THR A 1 155 ? 1.629 1.758 2.726 1.00 98.81 155 THR A C 1
ATOM 1180 O O . THR A 1 155 ? 1.405 0.555 2.817 1.00 98.81 155 THR A O 1
ATOM 1183 N N . ILE A 1 156 ? 1.338 2.632 3.686 1.00 98.81 156 ILE A N 1
ATOM 1184 C CA . ILE A 1 156 ? 0.722 2.310 4.972 1.00 98.81 156 ILE A CA 1
ATOM 1185 C C . ILE A 1 156 ? -0.544 3.152 5.108 1.00 98.81 156 ILE A C 1
ATOM 1187 O O . ILE A 1 156 ? -0.481 4.372 4.968 1.00 98.81 156 ILE A O 1
ATOM 1191 N N . SER A 1 157 ? -1.660 2.527 5.474 1.00 98.62 157 SER A N 1
ATOM 1192 C CA . SER A 1 157 ? -2.906 3.200 5.849 1.00 98.62 157 SER A CA 1
ATOM 1193 C C . SER A 1 157 ? -3.379 2.715 7.214 1.00 98.62 157 SER A C 1
ATOM 1195 O O . SER A 1 157 ? -3.540 1.518 7.444 1.00 98.62 157 SER A O 1
ATOM 1197 N N . ILE A 1 158 ? -3.631 3.656 8.122 1.00 97.94 158 ILE A N 1
ATOM 1198 C CA . ILE A 1 158 ? -4.185 3.390 9.449 1.00 97.94 158 ILE A CA 1
ATOM 1199 C C . ILE A 1 158 ? -5.592 3.966 9.510 1.00 97.94 158 ILE A C 1
ATOM 1201 O O . ILE A 1 158 ? -5.778 5.183 9.448 1.00 97.94 158 ILE A O 1
ATOM 1205 N N . VAL A 1 159 ? -6.575 3.087 9.672 1.00 96.69 159 VAL A N 1
ATOM 1206 C CA . VAL A 1 159 ? -7.959 3.461 9.963 1.00 96.69 159 VAL A CA 1
ATOM 1207 C C . VAL A 1 159 ? -8.109 3.609 11.467 1.00 96.69 159 VAL A C 1
ATOM 1209 O O . VAL A 1 159 ? -7.775 2.698 12.220 1.00 96.69 159 VAL A O 1
ATOM 1212 N N . CYS A 1 160 ? -8.611 4.749 11.930 1.00 93.31 160 CYS A N 1
ATOM 1213 C CA . CYS A 1 160 ? -8.777 5.018 13.353 1.00 93.31 160 CYS A CA 1
ATOM 1214 C C . CYS A 1 160 ? -10.004 5.884 13.640 1.00 93.31 160 CYS A C 1
ATOM 1216 O O . CYS A 1 160 ? -10.469 6.650 12.795 1.00 93.31 160 CYS A O 1
ATOM 1218 N N . GLN A 1 161 ? -10.516 5.781 14.865 1.00 89.00 161 GLN A N 1
ATOM 1219 C CA . GLN A 1 161 ? -11.639 6.587 15.330 1.00 89.00 161 GLN A CA 1
ATOM 1220 C C . GLN A 1 161 ? -11.167 7.728 16.242 1.00 89.00 161 GLN A C 1
ATOM 1222 O O . GLN A 1 161 ? -10.391 7.511 17.175 1.00 89.00 161 GLN A O 1
ATOM 1227 N N . SER A 1 162 ? -11.689 8.937 16.024 1.00 84.69 162 SER A N 1
ATOM 1228 C CA . SER A 1 162 ? -11.510 10.096 16.906 1.00 84.69 162 SER A CA 1
ATOM 1229 C C . SER A 1 162 ? -12.831 10.848 17.074 1.00 84.69 162 SER A C 1
ATOM 1231 O O . SER A 1 162 ? -13.457 11.253 16.098 1.00 84.69 162 SER A O 1
ATOM 1233 N N . ASN A 1 163 ? -13.284 11.028 18.321 1.00 84.06 163 ASN A N 1
ATOM 1234 C CA . ASN A 1 163 ? -14.540 11.715 18.659 1.00 84.06 163 ASN A CA 1
ATOM 1235 C C . ASN A 1 163 ? -15.757 11.233 17.837 1.00 84.06 163 ASN A C 1
ATOM 1237 O O . ASN A 1 163 ? -16.501 12.046 17.295 1.00 84.06 163 ASN A O 1
ATOM 1241 N N . ARG A 1 164 ? -15.952 9.906 17.742 1.00 85.94 164 ARG A N 1
ATOM 1242 C CA . ARG A 1 164 ? -17.008 9.224 16.953 1.00 85.94 164 ARG A CA 1
ATOM 1243 C C . ARG A 1 164 ? -16.914 9.375 15.430 1.00 85.94 164 ARG A C 1
ATOM 1245 O O . ARG A 1 164 ? -17.743 8.804 14.731 1.00 85.94 164 ARG A O 1
ATOM 1252 N N . ARG A 1 165 ? -15.911 10.083 14.918 1.00 91.81 165 ARG A N 1
ATOM 1253 C CA . ARG A 1 165 ? -15.604 10.164 13.487 1.00 91.81 165 ARG A CA 1
ATOM 1254 C C . ARG A 1 165 ? -14.495 9.189 13.135 1.00 91.81 165 ARG A C 1
ATOM 1256 O O . ARG A 1 165 ? -13.659 8.875 13.985 1.00 91.81 165 ARG A O 1
ATOM 1263 N N . TRP A 1 166 ? -14.500 8.718 11.899 1.00 95.12 166 TRP A N 1
ATOM 1264 C CA . TRP A 1 166 ? -13.501 7.794 11.388 1.00 95.12 166 TRP A CA 1
ATOM 1265 C C . TRP A 1 166 ? -12.565 8.511 10.429 1.00 95.12 166 TRP A C 1
ATOM 1267 O O . TRP A 1 166 ? -12.980 9.364 9.648 1.00 95.12 166 TRP A O 1
ATOM 1277 N N . PHE A 1 167 ? -11.290 8.159 10.507 1.00 96.19 167 PHE A N 1
ATOM 1278 C CA . PHE A 1 167 ? -10.242 8.736 9.686 1.00 96.19 167 PHE A CA 1
ATOM 1279 C C . PHE A 1 167 ? -9.357 7.633 9.133 1.00 96.19 167 PHE A C 1
ATOM 1281 O O . PHE A 1 167 ? -9.092 6.642 9.816 1.00 96.19 167 PHE A O 1
ATOM 1288 N N . VAL A 1 168 ? -8.848 7.854 7.927 1.00 97.94 168 VAL A N 1
ATOM 1289 C CA . VAL A 1 168 ? -7.720 7.107 7.378 1.00 97.94 168 VAL A CA 1
ATOM 1290 C C . VAL A 1 168 ? -6.511 8.036 7.299 1.00 97.94 168 VAL A C 1
ATOM 1292 O O . VAL A 1 168 ? -6.567 9.101 6.683 1.00 97.94 168 VAL A O 1
ATOM 1295 N N . CYS A 1 169 ? -5.430 7.640 7.965 1.00 97.88 169 CYS A N 1
ATOM 1296 C CA . CYS A 1 169 ? -4.125 8.290 7.904 1.00 97.88 169 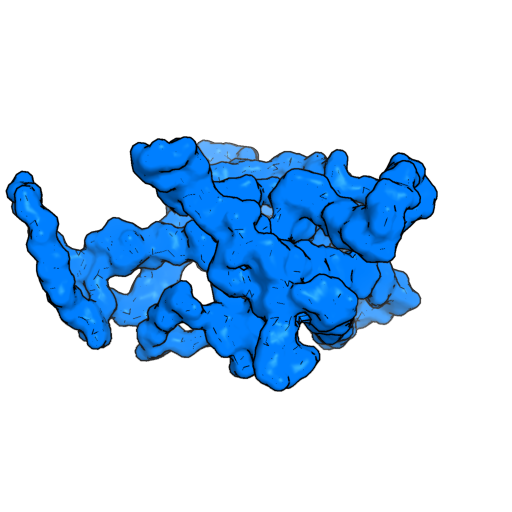CYS A CA 1
ATOM 1297 C C . CYS A 1 169 ? -3.217 7.431 7.030 1.00 97.88 169 CYS A C 1
ATOM 1299 O O . CYS A 1 169 ? -2.921 6.299 7.415 1.00 97.88 169 CYS A O 1
ATOM 1301 N N . SER A 1 170 ? -2.768 7.950 5.891 1.00 98.38 170 SER A N 1
ATOM 1302 C CA . SER A 1 170 ? -1.910 7.196 4.974 1.00 98.38 170 SER A CA 1
ATOM 1303 C C . SER A 1 170 ? -0.555 7.856 4.787 1.00 98.38 170 SER A C 1
ATOM 1305 O O . SER A 1 170 ? -0.452 9.083 4.822 1.00 98.38 170 SER A O 1
ATOM 1307 N N . ALA A 1 171 ? 0.473 7.043 4.568 1.00 98.38 171 ALA A N 1
ATOM 1308 C CA . ALA A 1 171 ? 1.742 7.487 4.017 1.00 98.38 171 ALA A CA 1
ATOM 1309 C C . ALA A 1 171 ? 2.179 6.559 2.888 1.00 98.38 171 ALA A C 1
ATOM 1311 O O . ALA A 1 171 ? 1.949 5.352 2.960 1.00 98.38 171 ALA A O 1
ATOM 1312 N N . ILE A 1 172 ? 2.822 7.130 1.878 1.00 98.06 172 ILE A N 1
ATOM 1313 C CA . ILE A 1 172 ? 3.325 6.417 0.704 1.00 98.06 172 ILE A CA 1
ATOM 1314 C C . ILE A 1 172 ? 4.754 6.853 0.401 1.00 98.06 172 ILE A C 1
ATOM 1316 O O . ILE A 1 172 ? 5.056 8.044 0.442 1.00 98.06 172 ILE A O 1
ATOM 1320 N N . VAL A 1 173 ? 5.599 5.886 0.055 1.00 98.00 173 VAL A N 1
ATOM 1321 C CA . VAL A 1 173 ? 6.854 6.064 -0.679 1.00 98.00 173 VAL A CA 1
ATOM 1322 C C . VAL A 1 173 ? 6.797 5.140 -1.890 1.00 98.00 173 VAL A C 1
ATOM 1324 O O . VAL A 1 173 ? 6.629 3.932 -1.728 1.00 98.00 173 VAL A O 1
ATOM 1327 N N . GLY A 1 174 ? 6.925 5.697 -3.090 1.00 96.38 174 GLY A N 1
ATOM 1328 C CA . GLY A 1 174 ? 6.684 4.961 -4.331 1.00 96.38 174 GLY A CA 1
ATOM 1329 C C . GLY A 1 174 ? 5.312 5.251 -4.942 1.00 96.38 174 GLY A C 1
ATOM 1330 O O . GLY A 1 174 ? 4.775 6.349 -4.783 1.00 96.38 174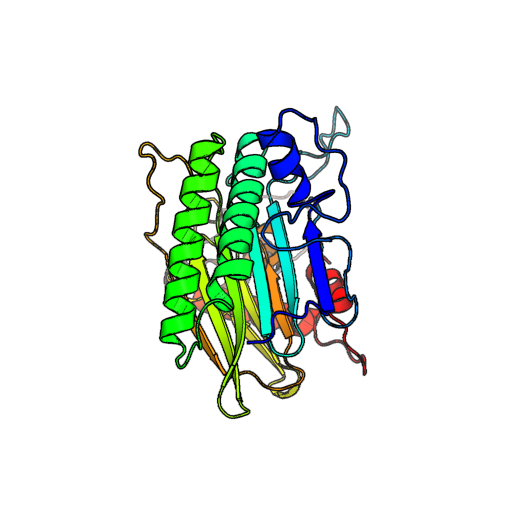 GLY A O 1
ATOM 1331 N N . ASP A 1 175 ? 4.747 4.269 -5.636 1.00 95.44 175 ASP A N 1
ATOM 1332 C CA . ASP A 1 175 ? 3.558 4.408 -6.485 1.00 95.44 175 ASP A CA 1
ATOM 1333 C C . ASP A 1 175 ? 2.487 3.318 -6.282 1.00 95.44 175 ASP A C 1
ATOM 1335 O O . ASP A 1 175 ? 1.499 3.276 -7.017 1.00 95.44 175 ASP A O 1
ATOM 1339 N N . SER A 1 176 ? 2.611 2.500 -5.233 1.00 97.00 176 SER A N 1
ATOM 1340 C CA . SER A 1 176 ? 1.551 1.588 -4.785 1.00 97.00 176 SER A CA 1
ATOM 1341 C C . SER A 1 176 ? 0.466 2.366 -4.029 1.00 97.00 176 SER A C 1
ATOM 1343 O O . SER A 1 176 ? 0.645 2.752 -2.876 1.00 97.00 176 SER A O 1
ATOM 1345 N N . ASN A 1 177 ? -0.654 2.665 -4.676 1.00 96.81 177 ASN A N 1
ATOM 1346 C CA . ASN A 1 177 ? -1.593 3.686 -4.211 1.00 96.81 177 ASN A CA 1
ATOM 1347 C C . ASN A 1 177 ? -2.595 3.208 -3.147 1.00 96.81 177 ASN A C 1
ATOM 1349 O O . ASN A 1 177 ? -2.908 2.022 -3.028 1.00 96.81 177 ASN A O 1
ATOM 1353 N N . ALA A 1 178 ? -3.131 4.173 -2.390 1.00 98.38 178 ALA A N 1
ATOM 1354 C CA . ALA A 1 178 ? -4.190 3.959 -1.403 1.00 98.38 178 ALA A CA 1
ATOM 1355 C C . ALA A 1 178 ? -5.477 4.678 -1.810 1.00 98.38 178 ALA A C 1
ATOM 1357 O O . ALA A 1 178 ? -5.443 5.834 -2.242 1.00 98.38 178 ALA A O 1
ATOM 1358 N N . TYR A 1 179 ? -6.616 4.022 -1.602 1.00 98.62 179 TYR A N 1
ATOM 1359 C CA . TYR A 1 179 ? -7.913 4.501 -2.060 1.00 98.62 179 TYR A CA 1
ATOM 1360 C C . TYR A 1 179 ? -9.009 4.344 -1.006 1.00 98.62 179 TYR A C 1
ATOM 1362 O O . TYR A 1 179 ? -8.966 3.457 -0.153 1.00 98.62 179 TYR A O 1
ATOM 1370 N N . VAL A 1 180 ? -10.033 5.192 -1.114 1.00 98.62 180 VAL A N 1
ATOM 1371 C CA . VAL A 1 180 ? -11.308 5.061 -0.401 1.00 98.62 180 VAL A CA 1
ATOM 1372 C C . VAL A 1 180 ? -12.425 4.904 -1.420 1.00 98.62 180 VAL A C 1
ATOM 1374 O O . VAL A 1 180 ? -12.698 5.826 -2.189 1.00 98.62 180 VAL A O 1
ATOM 1377 N N . TYR A 1 181 ? -13.108 3.765 -1.405 1.00 97.81 181 TYR A N 1
ATOM 1378 C CA . TYR A 1 181 ? -14.400 3.603 -2.059 1.00 97.81 181 TYR A CA 1
ATOM 1379 C C . TYR A 1 181 ? -15.510 4.020 -1.096 1.00 97.81 181 TYR A C 1
ATOM 1381 O O . TYR A 1 181 ? -15.604 3.499 0.013 1.00 97.81 181 TYR A O 1
ATOM 1389 N N . SER A 1 182 ? -16.370 4.942 -1.527 1.00 96.44 182 SER A N 1
ATOM 1390 C CA . SER A 1 182 ? -17.512 5.393 -0.736 1.00 96.44 182 SER A CA 1
ATOM 1391 C C . SER A 1 182 ? -18.822 5.108 -1.472 1.00 96.44 182 SER A C 1
ATOM 1393 O O . SER A 1 182 ? -19.150 5.833 -2.422 1.00 96.44 182 SER A O 1
ATOM 1395 N N . PRO A 1 183 ? -19.609 4.101 -1.037 1.00 93.56 183 PRO A N 1
ATOM 1396 C CA . PRO A 1 183 ? -20.912 3.799 -1.630 1.00 93.56 183 PRO A CA 1
ATOM 1397 C C . PRO A 1 183 ? -21.856 5.005 -1.596 1.00 93.56 183 PRO A C 1
ATOM 1399 O O . PRO A 1 183 ? -22.504 5.330 -2.591 1.00 93.56 183 PRO A O 1
ATOM 1402 N N . LYS A 1 184 ? -21.880 5.726 -0.466 1.00 93.56 184 LYS A N 1
ATOM 1403 C CA . LYS A 1 184 ? -22.719 6.915 -0.266 1.00 93.56 184 LYS A CA 1
ATOM 1404 C C . LYS A 1 184 ? -22.359 8.040 -1.235 1.00 93.56 184 LYS A C 1
ATOM 1406 O O . LYS A 1 184 ? -23.249 8.659 -1.814 1.00 93.56 184 LYS A O 1
ATOM 1411 N N . ARG A 1 185 ? -21.059 8.302 -1.419 1.00 95.00 185 ARG A N 1
ATOM 1412 C CA . ARG A 1 185 ? -20.560 9.347 -2.331 1.00 95.00 185 ARG A CA 1
ATOM 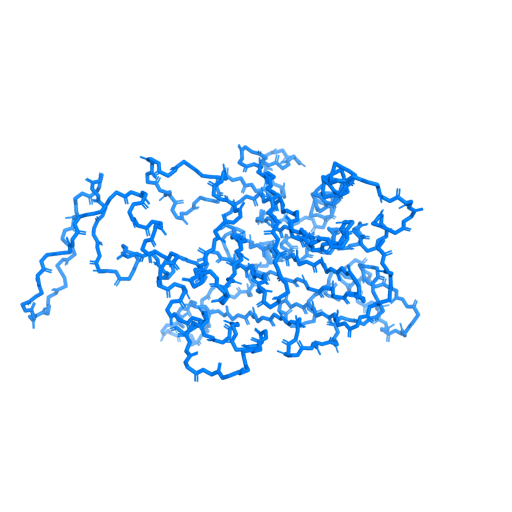1413 C C . ARG A 1 185 ? -20.474 8.879 -3.785 1.00 95.00 185 ARG A C 1
ATOM 1415 O O . ARG A 1 185 ? -20.195 9.698 -4.654 1.00 95.00 185 ARG A O 1
ATOM 1422 N N . LYS A 1 186 ? -20.723 7.592 -4.053 1.00 94.81 186 LYS A N 1
ATOM 1423 C CA . LYS A 1 186 ? -20.661 6.968 -5.383 1.00 94.81 186 LYS A CA 1
ATOM 1424 C C . LYS A 1 186 ? -19.350 7.274 -6.117 1.00 94.81 186 LYS A C 1
ATOM 1426 O O . LYS A 1 186 ? -19.355 7.621 -7.298 1.00 94.81 186 LYS A O 1
ATOM 1431 N N . SER A 1 187 ? -18.233 7.181 -5.395 1.00 96.44 187 SER A N 1
ATOM 1432 C CA . SER A 1 187 ? -16.913 7.525 -5.923 1.00 96.44 187 SER A CA 1
ATOM 1433 C C . SER A 1 187 ? -15.800 6.727 -5.254 1.00 96.44 187 SER A C 1
ATOM 1435 O O . SER A 1 187 ? -15.949 6.251 -4.126 1.00 96.44 187 SER A O 1
ATOM 1437 N N . VAL A 1 188 ? -14.673 6.638 -5.957 1.00 98.25 188 VAL A N 1
ATOM 1438 C CA . VAL A 1 188 ? -13.367 6.261 -5.410 1.00 98.25 188 VAL A CA 1
ATOM 1439 C C . VAL A 1 188 ? -12.526 7.530 -5.265 1.00 98.25 188 VAL A C 1
ATOM 1441 O O . VAL A 1 188 ? -12.565 8.399 -6.137 1.00 98.25 188 VAL A O 1
ATOM 1444 N N . PHE A 1 189 ? -11.795 7.651 -4.161 1.00 97.88 189 PHE A N 1
ATOM 1445 C CA . PHE A 1 189 ? -10.882 8.755 -3.868 1.00 97.88 189 PHE A CA 1
ATOM 1446 C C . PHE A 1 189 ? -9.467 8.207 -3.686 1.00 97.88 189 PHE A C 1
ATOM 1448 O O . PHE A 1 189 ? -9.286 7.264 -2.923 1.00 97.88 189 PHE A O 1
ATOM 1455 N N . GLU A 1 190 ? -8.470 8.791 -4.351 1.00 97.62 190 GLU A N 1
ATOM 1456 C CA . GLU A 1 190 ? -7.057 8.453 -4.131 1.00 97.62 190 GLU A CA 1
ATOM 1457 C C . GLU A 1 190 ? -6.498 9.265 -2.962 1.00 97.62 190 GLU A C 1
ATOM 1459 O O . GLU A 1 190 ? -6.508 10.495 -2.977 1.00 97.62 190 GLU A O 1
ATOM 1464 N N . LEU A 1 191 ? -5.985 8.571 -1.950 1.00 97.06 191 LEU A N 1
ATOM 1465 C CA . LEU A 1 191 ? -5.339 9.174 -0.787 1.00 97.06 191 LEU A CA 1
ATOM 1466 C C . LEU A 1 191 ? -3.894 9.592 -1.087 1.00 97.06 191 LEU A C 1
ATOM 1468 O O . LEU A 1 191 ? -3.330 10.406 -0.362 1.00 97.06 191 LEU A O 1
ATOM 1472 N N . THR A 1 192 ? -3.278 9.026 -2.122 1.00 92.12 192 THR A N 1
ATOM 1473 C CA . THR A 1 192 ? -1.842 9.141 -2.416 1.00 92.12 192 THR A CA 1
ATOM 1474 C C . THR A 1 192 ? -1.519 10.108 -3.551 1.00 92.12 192 THR A C 1
ATOM 1476 O O . THR A 1 192 ? -0.363 10.213 -3.934 1.00 92.12 192 THR A O 1
ATOM 1479 N N . GLN A 1 193 ? -2.491 10.894 -4.029 1.00 90.44 193 GLN A N 1
ATOM 1480 C CA . GLN A 1 193 ? -2.334 11.797 -5.180 1.00 90.44 193 GLN A CA 1
ATOM 1481 C C . GLN A 1 193 ? -1.116 12.736 -5.073 1.00 90.44 193 GLN A C 1
ATOM 1483 O O . GLN A 1 193 ? -0.498 13.064 -6.082 1.00 90.44 193 GLN A O 1
ATOM 1488 N N . GLY A 1 194 ? -0.754 13.153 -3.854 1.00 88.62 194 GLY A N 1
ATOM 1489 C CA . GLY A 1 194 ? 0.391 14.031 -3.598 1.00 88.62 194 GLY A CA 1
ATOM 1490 C C . GLY A 1 194 ? 1.766 13.418 -3.893 1.00 88.62 194 GLY A C 1
ATOM 1491 O O . GLY A 1 194 ? 2.724 14.175 -4.030 1.00 88.62 194 GLY A O 1
ATOM 1492 N N . SER A 1 195 ? 1.875 12.092 -4.058 1.00 90.19 195 SER A N 1
ATOM 1493 C CA . SER A 1 195 ? 3.145 11.420 -4.382 1.00 90.19 195 SER A CA 1
ATOM 1494 C C . SER A 1 195 ? 3.577 11.613 -5.838 1.00 90.19 195 SER A C 1
ATOM 1496 O O . SER A 1 195 ? 4.668 11.193 -6.229 1.00 90.19 195 SER A O 1
ATOM 1498 N N . ARG A 1 196 ? 2.738 12.255 -6.663 1.00 88.38 196 ARG A N 1
ATOM 1499 C CA . ARG A 1 196 ? 2.997 12.482 -8.087 1.00 88.38 196 ARG A CA 1
ATOM 1500 C C . ARG A 1 196 ? 2.432 13.809 -8.582 1.00 88.38 196 ARG A C 1
ATOM 1502 O O . ARG A 1 196 ? 1.422 14.313 -8.103 1.00 88.38 196 ARG A O 1
ATOM 1509 N N . ASN A 1 197 ? 3.069 14.370 -9.608 1.00 83.62 197 ASN A N 1
ATOM 1510 C CA . ASN A 1 197 ? 2.581 15.577 -10.269 1.00 83.62 197 ASN A CA 1
ATOM 1511 C C . ASN A 1 197 ? 1.631 15.214 -11.418 1.00 83.62 197 ASN A C 1
ATOM 1513 O O . ASN A 1 197 ? 2.084 14.820 -12.489 1.00 83.62 197 ASN A O 1
ATOM 1517 N N . LEU A 1 198 ? 0.325 15.416 -11.224 1.00 82.62 198 LEU A N 1
ATOM 1518 C CA . LEU A 1 198 ? -0.706 15.125 -12.231 1.00 82.62 198 LEU A CA 1
ATOM 1519 C C . LEU A 1 198 ? -0.706 16.053 -13.457 1.00 82.62 198 LEU A C 1
ATOM 1521 O O . LEU A 1 198 ? -1.492 15.847 -14.378 1.00 82.62 198 LEU A O 1
ATOM 1525 N N . ASN A 1 199 ? 0.170 17.057 -13.502 1.00 82.44 199 ASN A N 1
ATOM 1526 C CA . ASN A 1 199 ? 0.397 17.859 -14.708 1.00 82.44 199 ASN A CA 1
ATOM 1527 C C . ASN A 1 199 ? 1.486 17.257 -15.614 1.00 82.44 199 ASN A C 1
ATOM 1529 O O . ASN A 1 199 ? 1.697 17.714 -16.746 1.00 82.44 199 ASN A O 1
ATOM 1533 N N . ASN A 1 200 ? 2.196 16.239 -15.125 1.00 81.25 200 ASN A N 1
ATOM 1534 C CA . ASN A 1 200 ? 3.276 15.568 -15.827 1.00 81.25 200 ASN A CA 1
ATOM 1535 C C . ASN A 1 200 ? 2.895 14.127 -16.155 1.00 81.25 200 ASN A C 1
ATOM 1537 O O . ASN A 1 200 ? 2.123 13.490 -15.444 1.00 81.25 200 ASN A O 1
ATOM 1541 N N . GLU A 1 201 ? 3.456 13.620 -17.249 1.00 81.75 201 GLU A N 1
ATOM 1542 C CA . GLU A 1 201 ? 3.355 12.196 -17.545 1.00 81.75 201 GLU A CA 1
ATOM 1543 C C . GLU A 1 201 ? 4.141 11.412 -16.494 1.00 81.75 201 GLU A C 1
ATOM 1545 O O . GLU A 1 201 ? 5.268 11.779 -16.150 1.00 81.75 201 GLU A O 1
ATOM 1550 N N . ARG A 1 202 ? 3.525 10.348 -15.977 1.00 79.12 202 ARG A N 1
ATOM 1551 C CA . ARG A 1 202 ? 4.188 9.395 -15.086 1.00 79.12 202 ARG A CA 1
ATOM 1552 C C . ARG A 1 202 ? 5.083 8.493 -15.931 1.00 79.12 202 ARG A C 1
ATOM 1554 O O . ARG A 1 202 ? 4.623 7.934 -16.923 1.00 79.12 202 ARG A O 1
ATOM 1561 N N . ASP A 1 203 ? 6.339 8.327 -15.524 1.00 81.69 203 ASP A N 1
ATOM 1562 C CA . ASP A 1 203 ? 7.157 7.221 -16.022 1.00 81.69 203 ASP A CA 1
ATOM 1563 C C . ASP A 1 203 ? 6.768 5.963 -15.246 1.00 81.69 203 ASP A C 1
ATOM 1565 O O . ASP A 1 203 ? 7.118 5.830 -14.079 1.00 81.69 203 ASP A O 1
ATOM 1569 N N . MET A 1 204 ? 6.036 5.053 -15.887 1.00 81.50 204 MET A N 1
ATOM 1570 C CA . MET A 1 204 ? 5.559 3.808 -15.268 1.00 81.50 204 MET A CA 1
ATOM 1571 C C . MET A 1 204 ? 6.692 2.856 -14.857 1.00 81.50 204 MET A C 1
ATOM 1573 O O . MET A 1 204 ? 6.450 1.862 -14.196 1.00 81.50 204 MET A O 1
ATOM 1577 N N . ARG A 1 205 ? 7.938 3.127 -15.260 1.00 80.94 205 ARG A N 1
ATOM 1578 C CA . ARG A 1 205 ? 9.107 2.320 -14.872 1.00 80.94 205 ARG A CA 1
ATOM 1579 C C . ARG A 1 205 ? 9.779 2.840 -13.605 1.00 80.94 205 ARG A C 1
ATOM 1581 O O . ARG A 1 205 ? 10.757 2.250 -13.151 1.00 80.94 205 ARG A O 1
ATOM 1588 N N . SER A 1 206 ? 9.338 3.994 -13.107 1.00 87.50 206 SER A N 1
ATOM 1589 C CA . SER A 1 206 ? 9.933 4.657 -11.959 1.00 87.50 206 SER A CA 1
ATOM 1590 C C . SER A 1 206 ? 8.884 4.846 -10.869 1.00 87.50 206 SER A C 1
ATOM 1592 O O . SER A 1 206 ? 7.929 5.597 -11.082 1.00 87.50 206 SER A O 1
ATOM 1594 N N . PRO A 1 207 ? 9.104 4.281 -9.670 1.00 90.44 207 PRO A N 1
ATOM 1595 C CA . PRO A 1 207 ? 8.186 4.469 -8.554 1.00 90.44 207 PRO A CA 1
ATOM 1596 C C . PRO A 1 207 ? 8.228 5.895 -7.978 1.00 90.44 207 PRO A C 1
ATOM 1598 O O . PRO A 1 207 ? 7.426 6.259 -7.122 1.00 90.44 207 PRO A O 1
ATOM 1601 N N . GLY A 1 208 ? 9.173 6.735 -8.419 1.00 91.19 208 GLY A N 1
ATOM 1602 C CA . GLY A 1 208 ? 9.378 8.102 -7.930 1.00 91.19 208 GLY A CA 1
ATOM 1603 C C . GLY A 1 208 ? 10.183 8.183 -6.629 1.00 91.19 208 GLY A C 1
ATOM 1604 O O . GLY A 1 208 ? 11.058 9.035 -6.522 1.00 91.19 208 GLY A O 1
ATOM 1605 N N . GLY A 1 209 ? 9.932 7.283 -5.680 1.00 93.81 209 GLY A N 1
ATOM 1606 C CA . GLY A 1 209 ? 10.731 7.063 -4.472 1.00 93.81 209 GLY A CA 1
ATOM 1607 C C . GLY A 1 209 ? 10.706 5.586 -4.080 1.00 93.81 209 GLY A C 1
ATOM 1608 O O . GLY A 1 209 ? 9.862 4.829 -4.557 1.00 93.81 209 GLY A O 1
ATOM 1609 N N . ALA A 1 210 ? 11.642 5.148 -3.241 1.00 96.12 210 ALA A N 1
ATOM 1610 C CA . ALA A 1 210 ? 11.738 3.750 -2.826 1.00 96.12 210 ALA A CA 1
ATOM 1611 C C . ALA A 1 210 ? 12.492 3.591 -1.501 1.00 96.12 210 ALA A C 1
ATOM 1613 O O . ALA A 1 210 ? 13.431 4.328 -1.191 1.00 96.12 210 ALA A O 1
ATOM 1614 N N . LEU A 1 211 ? 12.123 2.565 -0.739 1.00 97.44 211 LEU A N 1
ATOM 1615 C CA . LEU A 1 211 ? 12.927 2.049 0.361 1.00 97.44 211 LEU A CA 1
ATOM 1616 C C . LEU A 1 211 ? 13.941 1.030 -0.167 1.00 97.44 211 LEU A C 1
ATOM 1618 O O . LEU A 1 211 ? 13.798 0.475 -1.255 1.00 97.44 211 LEU A O 1
ATOM 1622 N N . GLY A 1 212 ? 14.936 0.739 0.662 1.00 94.62 212 GLY A N 1
ATOM 1623 C CA . GLY A 1 212 ? 15.934 -0.295 0.460 1.00 94.62 212 GLY A CA 1
ATOM 1624 C C . GLY A 1 212 ? 17.320 0.242 0.136 1.00 94.62 212 GLY A C 1
ATOM 1625 O O . GLY A 1 212 ? 17.665 1.375 0.482 1.00 94.62 212 GLY A O 1
ATOM 1626 N N . MET A 1 213 ? 18.151 -0.613 -0.455 1.00 81.12 213 MET A N 1
ATOM 1627 C CA . MET A 1 213 ? 19.553 -0.300 -0.725 1.00 81.12 213 MET A CA 1
ATOM 1628 C C . MET A 1 213 ? 19.691 0.417 -2.073 1.00 81.12 213 MET A C 1
ATOM 1630 O O . MET A 1 213 ? 19.693 -0.219 -3.127 1.00 81.12 213 MET A O 1
ATOM 1634 N N . THR A 1 214 ? 19.815 1.748 -2.042 1.00 66.62 214 THR A N 1
ATOM 1635 C CA . THR A 1 214 ? 20.323 2.518 -3.191 1.00 66.62 214 THR A CA 1
ATOM 1636 C C . THR A 1 214 ? 21.862 2.477 -3.188 1.00 66.62 214 THR A C 1
ATOM 1638 O O . THR A 1 214 ? 22.469 1.678 -2.476 1.00 66.62 214 THR A O 1
ATOM 1641 N N . MET A 1 215 ? 22.538 3.367 -3.928 1.00 64.25 215 MET A N 1
ATOM 1642 C CA . MET A 1 215 ? 23.985 3.600 -3.735 1.00 64.25 215 MET A CA 1
ATOM 1643 C C . MET A 1 215 ? 24.330 4.017 -2.291 1.00 64.25 215 MET A C 1
ATOM 1645 O O . MET A 1 215 ? 25.486 3.950 -1.882 1.00 64.25 215 MET A O 1
ATOM 1649 N N . THR A 1 216 ? 23.327 4.440 -1.516 1.00 71.19 216 THR A N 1
ATOM 1650 C CA . THR A 1 216 ? 23.420 4.700 -0.081 1.00 71.19 216 THR A CA 1
ATOM 1651 C C . THR A 1 216 ? 22.425 3.803 0.664 1.00 71.19 216 THR A C 1
ATOM 1653 O O . THR A 1 216 ? 21.355 3.497 0.147 1.00 71.19 216 THR A O 1
ATOM 1656 N N . GLU A 1 217 ? 22.706 3.419 1.910 1.00 82.69 217 GLU A N 1
ATOM 1657 C CA . GLU A 1 217 ? 21.752 2.671 2.760 1.00 82.69 217 GLU A CA 1
ATOM 1658 C C . GLU A 1 217 ? 20.523 3.509 3.189 1.00 82.69 217 GLU A C 1
ATOM 1660 O O . GLU A 1 217 ? 19.791 3.144 4.112 1.00 82.69 217 GLU A O 1
ATOM 1665 N N . LYS A 1 218 ? 20.291 4.662 2.550 1.00 88.88 218 LYS A N 1
ATOM 1666 C CA . LYS A 1 218 ? 19.171 5.561 2.814 1.00 88.88 218 LYS A CA 1
ATOM 1667 C C . LYS A 1 218 ? 18.048 5.312 1.812 1.00 88.88 218 LYS A C 1
ATOM 1669 O O . LYS A 1 218 ? 18.307 5.105 0.626 1.00 88.88 218 LYS A O 1
ATOM 1674 N N . ALA A 1 219 ? 16.817 5.391 2.310 1.00 93.31 219 ALA A N 1
ATOM 1675 C CA . ALA A 1 219 ? 15.624 5.407 1.477 1.00 93.31 219 ALA A CA 1
ATOM 1676 C C . ALA A 1 219 ? 15.593 6.674 0.611 1.00 93.31 219 ALA A C 1
ATOM 1678 O O . ALA A 1 219 ? 15.985 7.755 1.064 1.00 93.31 219 ALA A O 1
ATOM 1679 N N . ASP A 1 220 ? 15.076 6.542 -0.605 1.00 94.88 220 ASP A N 1
ATOM 1680 C CA . ASP A 1 220 ? 14.673 7.670 -1.430 1.00 94.88 220 ASP A CA 1
ATOM 1681 C C . ASP A 1 220 ? 13.244 8.078 -1.061 1.00 94.88 220 ASP A C 1
ATOM 1683 O O . ASP A 1 220 ? 12.265 7.444 -1.453 1.00 94.88 220 ASP A O 1
ATOM 1687 N N . LEU A 1 221 ? 13.141 9.142 -0.267 1.00 95.31 221 LEU A N 1
ATOM 1688 C CA . LEU A 1 221 ? 11.879 9.695 0.221 1.00 95.31 221 LEU A CA 1
ATOM 1689 C C . LEU A 1 221 ? 11.407 10.891 -0.619 1.00 95.31 221 LEU A C 1
ATOM 1691 O O . LEU A 1 221 ? 10.588 11.676 -0.143 1.00 95.31 221 LEU A O 1
ATOM 1695 N N . SER A 1 222 ? 11.920 11.059 -1.846 1.00 93.38 222 SER A N 1
ATOM 1696 C CA . SER A 1 222 ? 11.645 12.233 -2.691 1.00 93.38 222 SER A CA 1
ATOM 1697 C C . SER A 1 222 ? 10.156 12.470 -2.944 1.00 93.38 222 SER A C 1
ATOM 1699 O O . SER A 1 222 ? 9.743 13.619 -3.101 1.00 93.38 222 SER A O 1
ATOM 1701 N N . ASN A 1 223 ? 9.347 11.406 -2.948 1.00 94.94 223 ASN A N 1
ATOM 1702 C CA . ASN A 1 223 ? 7.898 11.483 -3.117 1.00 94.94 223 ASN A CA 1
ATOM 1703 C C . ASN A 1 223 ? 7.084 11.083 -1.873 1.00 94.94 223 ASN A C 1
ATOM 1705 O O . ASN A 1 223 ? 5.872 10.865 -1.985 1.00 94.94 223 ASN A O 1
ATOM 1709 N N . LEU A 1 224 ? 7.722 11.011 -0.695 1.00 97.38 224 LEU A N 1
ATOM 1710 C CA . LEU A 1 224 ? 7.039 10.689 0.557 1.00 97.38 224 LEU A CA 1
ATOM 1711 C C . LEU A 1 224 ? 5.867 11.646 0.783 1.00 97.38 224 LEU A C 1
ATOM 1713 O O . LEU A 1 224 ? 6.048 12.853 0.946 1.00 97.38 224 LEU A O 1
ATOM 1717 N N . THR A 1 225 ? 4.665 11.086 0.834 1.00 97.31 225 THR A N 1
ATOM 1718 C CA . THR A 1 225 ? 3.428 11.851 0.993 1.00 97.31 225 THR A CA 1
ATOM 1719 C C . THR A 1 225 ? 2.629 11.309 2.157 1.00 97.31 225 THR A C 1
ATOM 1721 O O . THR A 1 225 ? 2.474 10.100 2.294 1.00 97.31 225 THR A O 1
ATOM 1724 N N . TYR A 1 226 ? 2.084 12.218 2.963 1.00 97.62 226 TYR A N 1
ATOM 1725 C CA . TYR A 1 226 ? 1.132 11.918 4.026 1.00 97.62 226 TYR A CA 1
ATOM 1726 C C . TYR A 1 226 ? -0.248 12.447 3.648 1.00 97.62 226 TYR A C 1
ATOM 1728 O O . TYR A 1 226 ? -0.366 13.568 3.149 1.00 97.62 226 TYR A O 1
ATOM 1736 N N . SER A 1 227 ? -1.297 11.682 3.931 1.00 97.69 227 SER A N 1
ATOM 1737 C CA . SER A 1 227 ? -2.673 12.115 3.704 1.00 97.69 227 SER A CA 1
ATOM 1738 C C . SER A 1 227 ? -3.611 11.706 4.827 1.00 97.69 227 SER A C 1
ATOM 1740 O O . SER A 1 227 ? -3.418 10.706 5.520 1.00 97.69 227 SER A O 1
ATOM 1742 N N . LEU A 1 228 ? -4.637 12.530 5.017 1.00 97.12 228 LEU A N 1
ATOM 1743 C CA . LEU A 1 228 ? -5.680 12.352 6.012 1.00 97.12 228 LEU A CA 1
ATOM 1744 C C . LEU A 1 228 ? -7.028 12.551 5.329 1.00 97.12 228 LEU A C 1
ATOM 1746 O O . LEU A 1 228 ? -7.258 13.592 4.716 1.00 97.12 228 LEU A O 1
ATOM 1750 N N . MET A 1 229 ? -7.931 11.589 5.486 1.00 97.38 229 MET A N 1
ATOM 1751 C CA . MET A 1 229 ? -9.301 11.702 4.996 1.00 97.38 229 MET A CA 1
ATOM 1752 C C . MET A 1 229 ? -10.289 11.252 6.070 1.00 97.38 229 MET A C 1
ATOM 1754 O O . MET A 1 229 ? -10.090 10.224 6.716 1.00 97.38 229 MET A O 1
ATOM 1758 N N . GLU A 1 230 ? -11.355 12.029 6.258 1.00 97.25 230 GLU A N 1
ATOM 1759 C CA . GLU A 1 230 ? -12.518 11.607 7.040 1.00 97.25 230 GLU A CA 1
ATOM 1760 C C . GLU A 1 230 ? -13.359 10.623 6.210 1.00 97.25 230 GLU A C 1
ATOM 1762 O O . GLU A 1 230 ? -13.677 10.870 5.038 1.00 97.25 230 GLU A O 1
ATOM 1767 N N . ILE A 1 231 ? -13.698 9.494 6.825 1.00 97.25 231 ILE A N 1
ATOM 1768 C CA . ILE A 1 231 ? -14.442 8.393 6.211 1.00 97.25 231 ILE A CA 1
ATOM 1769 C C . ILE A 1 231 ? -15.705 8.102 7.017 1.00 97.25 231 ILE A C 1
ATOM 1771 O O . ILE A 1 231 ? -15.812 8.448 8.197 1.00 97.25 231 ILE A O 1
ATOM 1775 N N . GLU A 1 232 ? -16.666 7.456 6.373 1.00 95.56 232 GLU A N 1
ATOM 1776 C CA . GLU A 1 232 ? -17.926 7.072 6.995 1.00 95.56 232 GLU A CA 1
ATOM 1777 C C . GLU A 1 232 ? -18.052 5.552 7.119 1.00 95.56 232 GLU A C 1
ATOM 1779 O O . GLU A 1 232 ? -17.354 4.779 6.463 1.00 95.56 232 GLU A O 1
ATOM 1784 N N . GLN A 1 233 ? -18.968 5.106 7.979 1.00 92.12 233 GLN A N 1
ATOM 1785 C CA . GLN A 1 233 ? -19.312 3.692 8.060 1.00 92.12 233 GLN A CA 1
ATOM 1786 C C . GLN A 1 233 ? -19.833 3.200 6.700 1.00 92.12 233 GLN A C 1
ATOM 1788 O O . GLN A 1 233 ? -20.724 3.815 6.117 1.00 92.12 233 GLN A O 1
ATOM 1793 N N . GLY A 1 234 ? -19.292 2.077 6.226 1.00 92.44 234 GLY A N 1
ATOM 1794 C CA . GLY A 1 234 ? -19.599 1.508 4.911 1.00 92.44 234 GLY A CA 1
ATOM 1795 C C . GLY A 1 234 ? -18.639 1.940 3.798 1.00 92.44 234 GLY A C 1
ATOM 1796 O O . GLY A 1 234 ? -18.698 1.365 2.714 1.00 92.44 234 GLY A O 1
ATOM 1797 N N . ASP A 1 235 ? -17.744 2.903 4.046 1.00 96.06 235 ASP A N 1
ATOM 1798 C CA . ASP A 1 235 ? -16.617 3.161 3.147 1.00 96.06 235 ASP A CA 1
ATOM 1799 C C . ASP A 1 235 ? -15.610 1.994 3.230 1.00 96.06 235 ASP A C 1
ATOM 1801 O O . ASP A 1 235 ? -15.344 1.461 4.310 1.00 96.06 235 ASP A O 1
ATOM 1805 N N . PHE A 1 236 ? -15.020 1.621 2.094 1.00 96.88 236 PHE A N 1
ATOM 1806 C CA . PHE A 1 236 ? -13.944 0.632 2.016 1.00 96.88 236 PHE A CA 1
ATOM 1807 C C . PHE A 1 236 ? -12.616 1.317 1.722 1.00 96.88 236 PHE A C 1
ATOM 1809 O O . PHE A 1 236 ? -12.527 2.163 0.832 1.00 96.88 236 PHE A O 1
ATOM 1816 N N . ILE A 1 237 ? -11.573 0.918 2.445 1.00 98.12 237 ILE A N 1
ATOM 1817 C CA . ILE A 1 237 ? -10.199 1.353 2.207 1.00 98.12 237 ILE A CA 1
ATOM 1818 C C . ILE A 1 237 ? -9.478 0.194 1.536 1.00 98.12 237 ILE A C 1
ATOM 1820 O O . ILE A 1 237 ? -9.519 -0.924 2.045 1.00 98.12 237 ILE A O 1
ATOM 1824 N N . PHE A 1 238 ? -8.812 0.454 0.418 1.00 98.19 238 PHE A N 1
ATOM 1825 C CA . PHE A 1 238 ? -8.038 -0.562 -0.283 1.00 98.19 238 PHE A CA 1
ATOM 1826 C C . PHE A 1 238 ? -6.719 0.013 -0.792 1.00 98.19 238 PHE A C 1
ATOM 1828 O O . PHE A 1 238 ? -6.614 1.205 -1.086 1.00 98.19 238 PHE A O 1
ATOM 1835 N N . LEU A 1 239 ? -5.710 -0.851 -0.859 1.00 98.56 239 LEU A N 1
ATOM 1836 C CA . LEU A 1 239 ? -4.377 -0.547 -1.368 1.00 98.56 239 LEU A CA 1
ATOM 1837 C C . LEU A 1 239 ? -4.113 -1.421 -2.588 1.00 98.56 239 LEU A C 1
ATOM 1839 O O . LEU A 1 239 ? -4.563 -2.566 -2.622 1.00 98.56 239 LEU A O 1
ATOM 1843 N N . THR A 1 240 ? -3.363 -0.909 -3.555 1.00 97.50 240 THR A N 1
ATOM 1844 C CA . THR A 1 240 ? -2.967 -1.677 -4.739 1.00 97.50 240 THR A CA 1
ATOM 1845 C C . THR A 1 240 ? -1.513 -1.399 -5.102 1.00 97.50 240 THR A C 1
ATOM 1847 O O . THR A 1 240 ? -1.051 -0.268 -4.946 1.00 97.50 240 THR A O 1
ATOM 1850 N N . SER A 1 241 ? -0.796 -2.396 -5.621 1.00 96.75 241 SER A N 1
ATOM 1851 C CA . SER A 1 241 ? 0.434 -2.148 -6.380 1.00 96.75 241 SER A CA 1
ATOM 1852 C C . SER A 1 241 ? 0.102 -1.516 -7.731 1.00 96.75 241 SER A C 1
ATOM 1854 O O . SER A 1 241 ? -1.076 -1.424 -8.121 1.00 96.75 241 SER A O 1
ATOM 1856 N N . ASP A 1 242 ? 1.132 -1.044 -8.430 1.00 93.19 242 ASP A N 1
ATOM 1857 C CA . ASP A 1 242 ? 0.956 -0.467 -9.759 1.00 93.19 242 ASP A CA 1
ATOM 1858 C C . ASP A 1 242 ? 0.451 -1.514 -10.764 1.00 93.19 242 ASP A C 1
ATOM 1860 O O . ASP A 1 242 ? -0.395 -1.189 -11.595 1.00 93.19 242 ASP A O 1
ATOM 1864 N N . GLY A 1 243 ? 0.819 -2.786 -10.571 1.00 92.81 243 GLY A N 1
ATOM 1865 C CA . GLY A 1 243 ? 0.346 -3.927 -11.344 1.00 92.81 243 GLY A CA 1
ATOM 1866 C C . GLY A 1 243 ? -1.177 -4.009 -11.431 1.00 92.81 243 GLY A C 1
ATOM 1867 O O . GLY A 1 243 ? -1.701 -4.441 -12.450 1.00 92.81 243 GLY A O 1
ATOM 1868 N N . VAL A 1 244 ? -1.909 -3.526 -10.420 1.00 94.69 244 VAL A N 1
ATOM 1869 C CA . VAL A 1 244 ? -3.373 -3.401 -10.484 1.00 94.69 244 VAL A CA 1
ATOM 1870 C C . VAL A 1 244 ? -3.798 -2.005 -10.930 1.00 94.69 244 VAL A C 1
ATOM 1872 O O . VAL A 1 244 ? -4.609 -1.886 -11.850 1.00 94.69 244 VAL A O 1
ATOM 1875 N N . SER A 1 245 ? -3.296 -0.938 -10.294 1.00 94.25 245 SER A N 1
ATOM 1876 C CA . SER A 1 245 ? -3.823 0.412 -10.548 1.00 94.25 245 SER A CA 1
ATOM 1877 C C . SER A 1 245 ? -3.575 0.903 -11.971 1.00 94.25 245 SER A C 1
ATOM 1879 O O . SER A 1 245 ? -4.394 1.653 -12.503 1.00 94.25 245 SER A O 1
ATOM 1881 N N . ASP A 1 246 ? -2.485 0.473 -12.604 1.00 92.62 246 ASP A N 1
ATOM 1882 C CA . ASP A 1 246 ? -2.109 0.934 -13.938 1.00 92.62 246 ASP A CA 1
ATOM 1883 C C . ASP A 1 246 ? -3.029 0.369 -15.028 1.00 92.62 246 ASP A C 1
ATOM 1885 O O . ASP A 1 246 ? -3.255 1.040 -16.034 1.00 92.62 246 ASP A O 1
ATOM 1889 N N . ASN A 1 247 ? -3.687 -0.774 -14.798 1.00 92.31 247 ASN A N 1
ATOM 1890 C CA . ASN A 1 247 ? -4.697 -1.320 -15.722 1.00 92.31 247 ASN A CA 1
ATOM 1891 C C . ASN A 1 247 ? -5.942 -0.426 -15.844 1.00 92.31 247 ASN A C 1
ATOM 1893 O O . ASN A 1 247 ? -6.703 -0.522 -16.810 1.00 92.31 247 ASN A O 1
ATOM 1897 N N . TYR A 1 248 ? -6.150 0.473 -14.879 1.00 93.88 248 TYR A N 1
ATOM 1898 C CA . TYR A 1 248 ? -7.227 1.458 -14.909 1.00 93.88 248 TYR A CA 1
ATOM 1899 C C . TYR A 1 248 ? -6.843 2.729 -15.674 1.00 93.88 248 TYR A C 1
ATOM 1901 O O . TYR A 1 248 ? -7.698 3.590 -15.902 1.00 93.88 248 TYR A O 1
ATOM 1909 N N . ASP A 1 249 ? -5.584 2.888 -16.084 1.00 92.19 249 ASP A N 1
ATOM 1910 C CA . ASP A 1 249 ? -5.153 4.003 -16.918 1.00 92.19 249 ASP A CA 1
ATOM 1911 C C . ASP A 1 249 ? -5.677 3.831 -18.359 1.00 92.19 249 ASP A C 1
ATOM 1913 O O . ASP A 1 249 ? -5.483 2.779 -18.987 1.00 92.19 249 ASP A O 1
ATOM 1917 N N . PRO A 1 250 ? -6.356 4.840 -18.935 1.00 90.94 250 PRO A N 1
ATOM 1918 C CA . PRO A 1 250 ? -6.911 4.723 -20.279 1.00 90.94 250 PRO A CA 1
ATOM 1919 C C . PRO A 1 250 ? -5.836 4.601 -21.372 1.00 90.94 250 PRO A C 1
ATOM 1921 O O . PRO A 1 250 ? -6.140 4.107 -22.456 1.00 90.94 250 PRO A O 1
ATOM 1924 N N . CYS A 1 251 ? -4.587 5.008 -21.113 1.00 88.94 251 CYS A N 1
ATOM 1925 C CA . CYS A 1 251 ? -3.482 4.787 -22.048 1.00 88.94 251 CYS A CA 1
ATOM 1926 C C . CYS A 1 251 ? -2.938 3.360 -21.989 1.00 88.94 251 CYS A C 1
ATOM 1928 O O . CYS A 1 251 ? -2.568 2.815 -23.027 1.00 88.94 251 CYS A O 1
ATOM 1930 N N . VAL A 1 252 ? -2.927 2.741 -20.808 1.00 86.75 252 VAL A N 1
ATOM 1931 C CA . VAL A 1 252 ? -2.502 1.342 -20.633 1.00 86.75 252 VAL A CA 1
ATOM 1932 C C . VAL A 1 252 ? -3.522 0.397 -21.260 1.00 86.75 252 VAL A C 1
ATOM 1934 O O . VAL A 1 252 ? -3.159 -0.508 -22.004 1.00 86.75 252 VAL A O 1
ATOM 1937 N N . SER A 1 253 ? -4.810 0.675 -21.054 1.00 82.69 253 SER A N 1
ATOM 1938 C CA . SER A 1 253 ? -5.918 -0.062 -21.679 1.00 82.69 253 SER A CA 1
ATOM 1939 C C . SER A 1 253 ? -6.147 0.268 -23.165 1.00 82.69 253 SER A C 1
ATOM 1941 O O . SER A 1 253 ? -7.049 -0.293 -23.783 1.00 82.69 253 SER A O 1
ATOM 1943 N N . GLY A 1 254 ? -5.366 1.182 -23.756 1.00 83.25 254 GLY A N 1
ATOM 1944 C CA . GLY A 1 254 ? -5.428 1.528 -25.183 1.00 83.25 254 GLY A CA 1
ATOM 1945 C C . GLY A 1 254 ? -6.639 2.367 -25.617 1.00 83.25 254 GLY A C 1
ATOM 1946 O O . GLY A 1 254 ? -6.784 2.661 -26.800 1.00 83.25 254 GLY A O 1
ATOM 1947 N N . CYS A 1 255 ? -7.495 2.793 -24.684 1.00 83.94 255 CYS A N 1
ATOM 1948 C CA . CYS A 1 255 ? -8.699 3.583 -24.969 1.00 83.94 255 CYS A CA 1
ATOM 1949 C C . CYS A 1 255 ? -8.419 5.092 -25.157 1.00 83.94 255 CYS A C 1
ATOM 1951 O O . CYS A 1 255 ? -9.276 5.820 -25.664 1.00 83.94 255 CYS A O 1
ATOM 1953 N N . ALA A 1 256 ? -7.244 5.579 -24.743 1.00 87.56 256 ALA A N 1
ATOM 1954 C CA . ALA A 1 256 ? -6.812 6.972 -24.879 1.00 87.56 256 ALA A CA 1
ATOM 1955 C C . ALA A 1 256 ? -5.319 7.086 -25.223 1.00 87.56 256 ALA A C 1
ATOM 1957 O O . ALA A 1 256 ? -4.538 6.161 -25.008 1.00 87.56 256 ALA A O 1
ATOM 1958 N N . ALA A 1 257 ? -4.905 8.255 -25.714 1.00 84.88 257 ALA A N 1
ATOM 1959 C CA . ALA A 1 257 ? -3.502 8.602 -25.940 1.00 84.88 257 ALA A CA 1
ATOM 1960 C C . ALA A 1 257 ? -3.085 9.779 -25.048 1.00 84.88 257 ALA A C 1
ATOM 1962 O O . ALA A 1 257 ? -3.878 10.683 -24.795 1.00 84.88 257 ALA A O 1
ATOM 1963 N N . SER A 1 258 ? -1.833 9.800 -24.587 1.00 81.56 258 SER A N 1
ATOM 1964 C CA . SER A 1 258 ? -1.301 10.958 -23.860 1.00 81.56 258 SER A CA 1
ATOM 1965 C C . SER A 1 258 ? -1.145 12.155 -24.803 1.00 81.56 258 SER A C 1
ATOM 1967 O O . SER A 1 258 ? -0.593 12.031 -25.896 1.00 81.56 258 SER A O 1
ATOM 1969 N N . ILE A 1 259 ? -1.554 13.346 -24.353 1.00 79.38 259 ILE A N 1
ATOM 1970 C CA . ILE A 1 259 ? -1.356 14.601 -25.104 1.00 79.38 259 ILE A CA 1
ATOM 1971 C C . ILE A 1 259 ? 0.131 14.92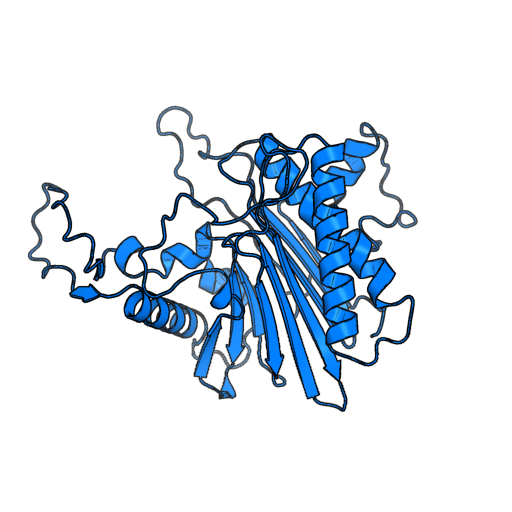6 -25.325 1.00 79.38 259 ILE A C 1
ATOM 1973 O O . ILE A 1 259 ? 0.489 15.482 -26.363 1.00 79.38 259 ILE A O 1
ATOM 1977 N N . LYS A 1 260 ? 1.014 14.595 -24.373 1.00 68.12 260 LYS A N 1
ATOM 1978 C CA . LYS A 1 260 ? 2.458 14.891 -24.474 1.00 68.12 260 LYS A CA 1
ATOM 1979 C C . LYS A 1 260 ? 3.227 13.842 -25.279 1.00 68.12 260 LYS A C 1
ATOM 1981 O O . LYS A 1 260 ? 4.378 14.077 -25.641 1.00 68.12 260 LYS A O 1
ATOM 1986 N N . THR A 1 261 ? 2.604 12.708 -25.582 1.00 53.81 261 THR A N 1
ATOM 1987 C CA . THR A 1 261 ? 3.175 11.658 -26.425 1.00 53.81 261 THR A CA 1
ATOM 1988 C C . THR A 1 261 ? 2.163 11.311 -27.514 1.00 53.81 261 THR A C 1
ATOM 1990 O O . THR A 1 261 ? 1.467 10.303 -27.387 1.00 53.81 261 THR A O 1
ATOM 1993 N N . PRO A 1 262 ? 2.039 12.127 -28.585 1.00 44.06 262 PRO A N 1
ATOM 1994 C CA . PRO A 1 262 ? 1.267 11.708 -29.746 1.00 44.06 262 PRO A CA 1
ATOM 1995 C C . PRO A 1 262 ? 1.838 10.365 -30.202 1.00 44.06 262 PRO A C 1
ATOM 1997 O O . PRO A 1 262 ? 3.038 10.240 -30.456 1.00 44.06 262 PRO A O 1
ATOM 2000 N N . SER A 1 263 ? 1.000 9.335 -30.172 1.00 46.59 263 SER A N 1
ATOM 2001 C CA . SER A 1 263 ? 1.413 7.946 -30.302 1.00 46.59 263 SER A CA 1
ATOM 2002 C C . SER A 1 263 ? 2.239 7.738 -31.572 1.00 46.59 263 SER A C 1
ATOM 2004 O O . SER A 1 263 ? 1.789 8.001 -32.688 1.00 46.59 263 SER A O 1
ATOM 2006 N N . PHE A 1 264 ? 3.447 7.187 -31.411 1.00 42.34 264 PHE A N 1
ATOM 2007 C CA . PHE A 1 264 ? 4.029 6.374 -32.469 1.00 42.34 264 PHE A CA 1
ATOM 2008 C C . PHE A 1 264 ? 3.023 5.258 -32.740 1.00 42.34 264 PHE A C 1
ATOM 2010 O O . PHE A 1 264 ? 2.791 4.398 -31.891 1.00 42.34 264 PHE A O 1
ATOM 2017 N N . ILE A 1 265 ? 2.385 5.319 -33.904 1.00 42.28 265 ILE A N 1
ATOM 2018 C CA . ILE A 1 265 ? 1.464 4.305 -34.404 1.00 42.28 265 ILE A CA 1
ATOM 2019 C C . ILE A 1 265 ? 2.182 2.951 -34.326 1.00 42.28 265 ILE A C 1
ATOM 2021 O O . ILE A 1 265 ? 3.061 2.660 -35.142 1.00 42.28 265 ILE A O 1
ATOM 2025 N N . ARG A 1 266 ? 1.819 2.102 -33.355 1.00 41.88 266 ARG A N 1
ATOM 2026 C CA . ARG A 1 266 ? 2.098 0.669 -33.456 1.00 41.88 266 ARG A CA 1
ATOM 2027 C C . ARG A 1 266 ? 1.285 0.190 -34.653 1.00 41.88 266 ARG A C 1
ATOM 2029 O O . ARG A 1 266 ? 0.070 0.068 -34.568 1.00 41.88 266 ARG A O 1
ATOM 2036 N N . LYS A 1 267 ? 1.952 -0.042 -35.786 1.00 34.22 267 LYS A N 1
ATOM 2037 C CA . LYS A 1 267 ? 1.374 -0.786 -36.908 1.00 34.22 267 LYS A CA 1
ATOM 2038 C C . LYS A 1 267 ? 1.176 -2.236 -36.454 1.00 34.22 267 LYS A C 1
ATOM 2040 O O . LYS A 1 267 ? 2.002 -3.089 -36.761 1.00 34.22 267 LYS A O 1
ATOM 2045 N N . SER A 1 268 ? 0.118 -2.522 -35.700 1.00 38.22 268 SER A N 1
ATOM 2046 C CA . SER A 1 268 ? -0.439 -3.868 -35.693 1.00 38.22 268 SER A CA 1
ATOM 2047 C C . SER A 1 268 ? -1.135 -4.041 -37.036 1.00 38.22 268 SER A C 1
ATOM 2049 O O . SER A 1 268 ? -2.026 -3.293 -37.430 1.00 38.22 268 SER A O 1
ATOM 2051 N N . SER A 1 269 ? -0.639 -4.988 -37.814 1.00 38.81 269 SER A N 1
ATOM 2052 C CA . SER A 1 269 ? -1.155 -5.307 -39.131 1.00 38.81 269 SER A CA 1
ATOM 2053 C C . SER A 1 269 ? -2.453 -6.101 -39.030 1.00 38.81 269 SER A C 1
ATOM 2055 O O . SER A 1 269 ? -2.506 -7.177 -39.603 1.00 38.81 269 SER A O 1
ATOM 2057 N N . HIS A 1 270 ? -3.479 -5.630 -38.315 1.00 38.56 270 HIS A N 1
ATOM 2058 C CA . HIS A 1 270 ? -4.818 -6.228 -38.329 1.00 38.56 270 HIS A CA 1
ATOM 2059 C C . HIS A 1 270 ? -5.886 -5.145 -38.523 1.00 38.56 270 HIS A C 1
ATOM 2061 O O . HIS A 1 270 ? -6.035 -4.209 -37.748 1.00 38.56 270 HIS A O 1
ATOM 2067 N N . THR A 1 271 ? -6.600 -5.290 -39.633 1.00 42.28 271 THR A N 1
ATOM 2068 C CA . THR A 1 271 ? -7.771 -4.537 -40.076 1.00 42.28 271 THR A CA 1
ATOM 2069 C C . THR A 1 271 ? -8.911 -4.600 -39.064 1.00 42.28 271 THR A C 1
ATOM 2071 O O . THR A 1 271 ? -9.633 -5.591 -39.071 1.00 42.28 271 THR A O 1
ATOM 2074 N N . ILE A 1 272 ? -9.132 -3.525 -38.297 1.00 43.59 272 ILE A N 1
ATOM 2075 C CA . ILE A 1 272 ? -10.463 -3.027 -37.904 1.00 43.59 272 ILE A CA 1
ATOM 2076 C C . ILE A 1 272 ? -10.405 -1.489 -37.887 1.00 43.59 272 ILE A C 1
ATOM 2078 O O . ILE A 1 272 ? -9.414 -0.888 -37.486 1.00 43.59 272 ILE A O 1
ATOM 2082 N N . SER A 1 273 ? -11.467 -0.862 -38.388 1.00 44.38 273 SER A N 1
ATOM 2083 C CA . SER A 1 273 ? -11.749 0.576 -38.346 1.00 44.38 273 SER A CA 1
ATOM 2084 C C . SER A 1 273 ? -11.894 1.081 -36.898 1.00 44.38 273 SER A C 1
ATOM 2086 O O . SER A 1 273 ? -13.006 1.348 -36.445 1.00 44.38 273 SER A O 1
ATOM 2088 N N . GLU A 1 274 ? -10.800 1.204 -36.152 1.00 59.19 274 GLU A N 1
ATOM 2089 C CA . GLU A 1 274 ? -10.819 1.816 -34.821 1.00 59.19 274 GLU A CA 1
ATOM 2090 C C . GLU A 1 274 ? -10.603 3.328 -34.935 1.00 59.19 274 GLU A C 1
ATOM 2092 O O . GLU A 1 274 ? -9.652 3.803 -35.561 1.00 59.19 274 GLU A O 1
ATOM 2097 N N . MET A 1 275 ? -11.531 4.099 -34.359 1.00 59.41 275 MET A N 1
ATOM 2098 C CA . MET A 1 275 ? -11.354 5.539 -34.188 1.00 59.41 275 MET A CA 1
ATOM 2099 C C . MET A 1 275 ? -10.033 5.808 -33.451 1.00 59.41 275 MET A C 1
ATOM 2101 O O . MET A 1 275 ? -9.691 5.054 -32.539 1.00 59.41 275 MET A O 1
ATOM 2105 N N . PRO A 1 276 ? -9.294 6.875 -33.806 1.00 65.50 276 PRO A N 1
ATOM 2106 C CA . PRO A 1 276 ? -8.060 7.203 -33.110 1.00 65.50 276 PRO A CA 1
ATOM 2107 C C . PRO A 1 276 ? -8.336 7.402 -31.610 1.00 65.50 276 PRO A C 1
ATOM 2109 O O . PRO A 1 276 ? -9.361 7.999 -31.261 1.00 65.50 276 PRO A O 1
ATOM 2112 N N . PRO A 1 277 ? -7.444 6.921 -30.724 1.00 75.38 277 PRO A N 1
ATOM 2113 C CA . PRO A 1 277 ? -7.633 7.033 -29.285 1.00 75.38 277 PRO A CA 1
ATOM 2114 C C . PRO A 1 277 ? -7.761 8.500 -28.868 1.00 75.38 277 PRO A C 1
ATOM 2116 O O . PRO A 1 277 ? -7.013 9.364 -29.335 1.00 75.38 277 PRO A O 1
ATOM 2119 N N . THR A 1 278 ? -8.713 8.779 -27.977 1.00 84.12 278 THR A N 1
ATOM 2120 C CA . THR A 1 278 ? -8.991 10.141 -27.508 1.00 84.12 278 THR A CA 1
ATOM 2121 C C . THR A 1 278 ? -7.764 10.695 -26.776 1.00 84.12 278 THR A C 1
ATOM 2123 O O . THR A 1 278 ? -7.285 10.047 -25.843 1.00 84.12 278 THR A O 1
ATOM 2126 N N . PRO A 1 279 ? -7.229 11.868 -27.156 1.00 87.44 279 PRO A N 1
ATOM 2127 C CA . PRO A 1 279 ? -6.119 12.476 -26.436 1.00 87.44 279 PRO A CA 1
ATOM 2128 C C . PRO A 1 279 ? -6.574 12.945 -25.046 1.00 87.44 279 PRO A C 1
ATOM 2130 O O . PRO A 1 279 ? -7.593 13.621 -24.929 1.00 87.44 279 PRO A O 1
ATOM 2133 N N . MET A 1 280 ? -5.817 12.600 -24.004 1.00 90.75 280 MET A N 1
ATOM 2134 C CA . MET A 1 280 ? -6.096 12.969 -22.612 1.00 90.75 280 MET A CA 1
ATOM 2135 C C . MET A 1 280 ? -4.841 13.499 -21.903 1.00 90.75 280 MET A C 1
ATOM 2137 O O . MET A 1 280 ? -3.722 13.017 -22.108 1.00 90.75 280 MET A O 1
ATOM 2141 N N . THR A 1 281 ? -5.029 14.495 -21.040 1.00 90.94 281 THR A N 1
ATOM 2142 C CA . THR A 1 281 ? -4.033 14.978 -20.074 1.00 90.94 281 THR A CA 1
ATOM 2143 C C . THR A 1 281 ? -3.839 13.963 -18.948 1.00 90.94 281 THR A C 1
ATOM 2145 O O . THR A 1 281 ? -4.738 13.186 -18.639 1.00 90.94 281 THR A O 1
ATOM 2148 N N . ALA A 1 282 ? -2.700 14.005 -18.253 1.00 89.06 282 ALA A N 1
ATOM 2149 C CA . ALA A 1 282 ? -2.470 13.167 -17.071 1.00 89.06 282 ALA A CA 1
ATOM 2150 C C . ALA A 1 282 ? -3.564 13.321 -15.987 1.00 89.06 282 ALA A C 1
ATOM 2152 O O . ALA A 1 282 ? -3.955 12.332 -15.365 1.00 89.06 282 ALA A O 1
ATOM 2153 N N . GLN A 1 283 ? -4.130 14.521 -15.814 1.00 90.94 283 GLN A N 1
ATOM 2154 C CA . GLN A 1 283 ? -5.251 14.750 -14.899 1.00 90.94 283 GLN A CA 1
ATOM 2155 C C . GLN A 1 283 ? -6.542 14.057 -15.365 1.00 90.94 283 GLN A C 1
ATOM 2157 O O . GLN A 1 283 ? -7.212 13.409 -14.561 1.00 90.94 283 GLN A O 1
ATOM 2162 N N . GLU A 1 284 ? -6.892 14.156 -16.650 1.00 93.12 284 GLU A N 1
ATOM 2163 C CA . GLU A 1 284 ? -8.064 13.470 -17.217 1.00 93.12 284 GLU A CA 1
ATOM 2164 C C . GLU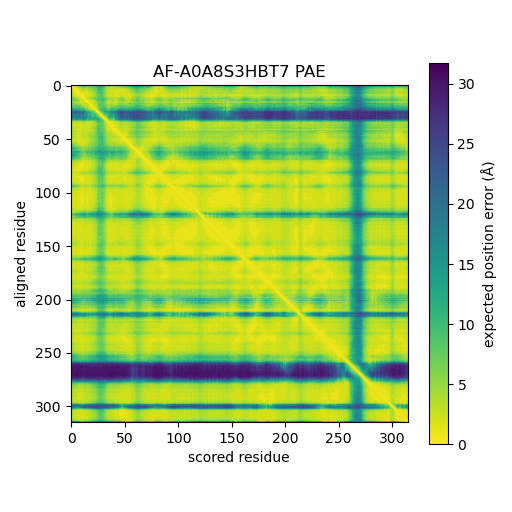 A 1 284 ? -7.919 11.949 -17.132 1.00 93.12 284 GLU A C 1
ATOM 2166 O O . GLU A 1 284 ? -8.872 11.268 -16.753 1.00 93.12 284 GLU A O 1
ATOM 2171 N N . ARG A 1 285 ? -6.716 11.422 -17.401 1.00 92.56 285 ARG A N 1
ATOM 2172 C CA . ARG A 1 285 ? -6.412 9.991 -17.259 1.00 92.56 285 ARG A CA 1
ATOM 2173 C C . ARG A 1 285 ? -6.624 9.520 -15.823 1.00 92.56 285 ARG A C 1
ATOM 2175 O O . ARG A 1 285 ? -7.331 8.543 -15.612 1.00 92.56 285 ARG A O 1
ATOM 2182 N N . HIS A 1 286 ? -6.115 10.260 -14.838 1.00 93.69 286 HIS A N 1
ATOM 2183 C CA . HIS A 1 286 ? -6.323 9.950 -13.421 1.00 93.69 286 HIS A CA 1
ATOM 2184 C C . HIS A 1 286 ? -7.813 9.936 -13.031 1.00 93.69 286 HIS A C 1
ATOM 2186 O O . HIS A 1 286 ? -8.275 8.984 -12.401 1.00 93.69 286 HIS A O 1
ATOM 2192 N N . LEU A 1 287 ? -8.592 10.944 -13.443 1.00 95.00 287 LEU A N 1
ATOM 2193 C CA . LEU A 1 287 ? -10.038 10.975 -13.181 1.00 95.00 287 LEU A CA 1
ATOM 2194 C C . LEU A 1 287 ? -10.773 9.807 -13.856 1.00 95.00 287 LEU A C 1
ATOM 2196 O O . LEU A 1 287 ? -11.680 9.219 -13.261 1.00 95.00 287 LEU A O 1
ATOM 2200 N N . TYR A 1 288 ? -10.365 9.442 -15.074 1.00 95.25 288 TYR A N 1
ATOM 2201 C CA . TYR A 1 288 ? -10.896 8.281 -15.780 1.00 95.25 288 TYR A CA 1
ATOM 2202 C C . TYR A 1 288 ? -10.599 6.980 -15.025 1.00 95.25 288 TYR A C 1
ATOM 2204 O O . TYR A 1 288 ? -11.508 6.170 -14.836 1.00 95.25 288 TYR A O 1
ATOM 2212 N N . SER A 1 289 ? -9.373 6.800 -14.523 1.00 95.31 289 SER A N 1
ATOM 2213 C CA . SER A 1 289 ? -8.986 5.628 -13.731 1.00 95.31 289 SER A CA 1
ATOM 2214 C C . SER A 1 289 ? -9.833 5.475 -12.472 1.00 95.31 289 SER A C 1
ATOM 2216 O O . SER A 1 289 ? -10.398 4.406 -12.248 1.00 95.31 289 SER A O 1
ATOM 2218 N N . LEU A 1 290 ? -10.023 6.551 -11.700 1.00 97.06 290 LEU A N 1
ATOM 2219 C CA . LEU A 1 290 ? -10.892 6.525 -10.515 1.00 97.06 290 LEU A CA 1
ATOM 2220 C C . LEU A 1 290 ? -12.339 6.178 -10.872 1.00 97.06 290 LEU A C 1
ATOM 2222 O O . LEU A 1 290 ? -13.003 5.424 -10.157 1.00 97.06 290 LEU A O 1
ATOM 2226 N N . ARG A 1 291 ? -12.836 6.697 -12.002 1.00 96.38 291 ARG A N 1
ATOM 2227 C CA . ARG A 1 291 ? -14.181 6.374 -12.480 1.00 96.38 291 ARG A CA 1
ATOM 2228 C C . ARG A 1 291 ? -14.304 4.905 -12.875 1.00 96.38 291 ARG A C 1
ATOM 2230 O O . ARG A 1 291 ? -15.322 4.292 -12.567 1.00 96.38 291 ARG A O 1
ATOM 2237 N N . ARG A 1 292 ? -13.294 4.341 -13.534 1.00 95.44 292 ARG A N 1
ATOM 2238 C CA . ARG A 1 292 ? -13.252 2.921 -13.905 1.00 95.44 292 ARG A CA 1
ATOM 2239 C C . ARG A 1 292 ? -13.189 2.024 -12.671 1.00 95.44 292 ARG A C 1
ATOM 2241 O O . ARG A 1 292 ? -13.998 1.111 -12.587 1.00 95.44 292 ARG A O 1
ATOM 2248 N N . MET A 1 293 ? -12.340 2.341 -11.690 1.00 96.38 293 MET A N 1
ATOM 2249 C CA . MET A 1 293 ? -12.292 1.625 -10.406 1.00 96.38 293 MET A CA 1
ATOM 2250 C C . MET A 1 293 ? -13.655 1.647 -9.711 1.00 96.38 293 MET A C 1
ATOM 2252 O O . MET A 1 293 ? -14.150 0.609 -9.279 1.00 96.38 293 MET A O 1
ATOM 2256 N N . TYR A 1 294 ? -14.305 2.816 -9.661 1.00 96.62 294 TYR A N 1
ATOM 2257 C CA . TYR A 1 294 ? -15.658 2.932 -9.123 1.00 96.62 294 TYR A CA 1
ATOM 2258 C C . TYR A 1 294 ? -16.642 2.005 -9.843 1.00 96.62 294 TYR A C 1
ATOM 2260 O O . TYR A 1 294 ? -17.398 1.316 -9.174 1.00 96.62 294 TYR A O 1
ATOM 2268 N N . LEU A 1 295 ? -16.638 1.975 -11.178 1.00 94.44 295 LEU A N 1
ATOM 2269 C CA . LEU A 1 295 ? -17.552 1.130 -11.953 1.00 94.44 295 LEU A CA 1
ATOM 2270 C C . LEU A 1 295 ? -17.271 -0.370 -11.774 1.00 94.44 295 LEU A C 1
ATOM 2272 O O . LEU A 1 295 ? -18.225 -1.139 -11.730 1.00 94.44 295 LEU A O 1
ATOM 2276 N N . SER A 1 296 ? -16.005 -0.778 -11.632 1.00 94.19 296 SER A N 1
ATOM 2277 C CA . SER A 1 296 ? -15.648 -2.172 -11.330 1.00 94.19 296 SER A CA 1
ATOM 2278 C C . SER A 1 296 ? -16.144 -2.597 -9.947 1.00 94.19 296 SER A C 1
ATOM 2280 O O . SER A 1 296 ? -16.621 -3.714 -9.774 1.00 94.19 296 SER A O 1
ATOM 2282 N N . ILE A 1 297 ? -16.069 -1.704 -8.954 1.00 94.75 297 ILE A N 1
ATOM 2283 C CA . ILE A 1 297 ? -16.498 -1.998 -7.581 1.00 94.75 297 ILE A CA 1
ATOM 2284 C C . ILE A 1 297 ? -18.025 -1.918 -7.439 1.00 94.75 297 ILE A C 1
ATOM 2286 O O . ILE A 1 297 ? -18.639 -2.801 -6.837 1.00 94.75 297 ILE A O 1
ATOM 2290 N N . ALA A 1 298 ? -18.643 -0.863 -7.972 1.00 89.50 298 ALA A N 1
ATOM 2291 C CA . ALA A 1 298 ? -20.058 -0.542 -7.819 1.00 89.50 298 ALA A CA 1
ATOM 2292 C C . ALA A 1 298 ? -20.940 -1.387 -8.754 1.00 89.50 298 ALA A C 1
ATOM 2294 O O . ALA A 1 298 ? -21.508 -0.894 -9.726 1.00 89.50 298 ALA A O 1
ATOM 2295 N N . VAL A 1 299 ? -21.068 -2.673 -8.433 1.00 76.00 299 VAL A N 1
ATOM 2296 C CA . VAL A 1 299 ? -22.074 -3.580 -9.009 1.00 76.00 299 VAL A CA 1
ATOM 2297 C C . VAL A 1 299 ? -23.317 -3.570 -8.107 1.00 76.00 299 VAL A C 1
ATOM 2299 O O . VAL A 1 299 ? -23.197 -3.259 -6.923 1.00 76.00 299 VAL A O 1
ATOM 2302 N N . ASN A 1 300 ? -24.503 -3.880 -8.651 1.00 64.69 300 ASN A N 1
ATOM 2303 C CA . ASN A 1 300 ? -25.817 -3.869 -7.971 1.00 64.69 300 ASN A CA 1
ATOM 2304 C C . ASN A 1 300 ? -25.980 -4.946 -6.872 1.00 64.69 300 ASN A C 1
ATOM 2306 O O . ASN A 1 300 ? -27.024 -5.586 -6.780 1.00 64.69 300 ASN A O 1
ATOM 2310 N N . ASP A 1 301 ? -24.949 -5.169 -6.067 1.00 63.91 301 ASP A N 1
ATOM 2311 C CA . ASP A 1 301 ? -24.945 -6.136 -4.980 1.00 63.91 301 ASP A CA 1
ATOM 2312 C C . ASP A 1 301 ? -25.258 -5.433 -3.658 1.00 63.91 301 ASP A C 1
ATOM 2314 O O . ASP A 1 301 ? -24.625 -4.430 -3.314 1.00 63.91 301 ASP A O 1
ATOM 2318 N N . GLU A 1 302 ? -26.245 -5.933 -2.915 1.00 67.19 302 GLU A N 1
ATOM 2319 C CA . GLU A 1 302 ? -26.681 -5.313 -1.656 1.00 67.19 302 GLU A CA 1
ATOM 2320 C C . GLU A 1 302 ? -25.663 -5.510 -0.518 1.00 67.19 302 GLU A C 1
ATOM 2322 O O . GLU A 1 302 ? -25.714 -4.793 0.483 1.00 67.19 302 GLU A O 1
ATOM 2327 N N . GLN A 1 303 ? -24.710 -6.439 -0.670 1.00 81.44 303 GLN A N 1
ATOM 2328 C CA . GLN A 1 303 ? -23.674 -6.728 0.324 1.00 81.44 303 GLN A CA 1
ATOM 2329 C C . GLN A 1 303 ? -22.297 -6.870 -0.326 1.00 81.44 303 GLN A C 1
ATOM 2331 O O . GLN A 1 303 ? -21.841 -7.963 -0.631 1.00 81.44 303 GLN A O 1
ATOM 2336 N N . LEU A 1 304 ? -21.609 -5.743 -0.511 1.00 90.75 304 LEU A N 1
ATOM 2337 C CA . LEU A 1 304 ? -20.211 -5.742 -0.939 1.00 90.75 304 LEU A CA 1
ATOM 2338 C C . LEU A 1 304 ? -19.300 -6.228 0.202 1.00 90.75 304 LEU A C 1
ATOM 2340 O O . LEU A 1 304 ? -19.383 -5.701 1.314 1.00 90.75 304 LEU A O 1
ATOM 2344 N N . SER A 1 305 ? -18.422 -7.193 -0.072 1.00 94.12 305 SER A N 1
ATOM 2345 C CA . SER A 1 305 ? -17.380 -7.660 0.854 1.00 94.12 305 SER A CA 1
ATOM 2346 C C . SER A 1 305 ? -15.983 -7.131 0.493 1.00 94.12 305 SER A C 1
ATOM 2348 O O . SER A 1 305 ? -15.745 -6.660 -0.623 1.00 94.12 305 SER A O 1
ATOM 2350 N N . ALA A 1 306 ? -15.028 -7.220 1.426 1.00 94.94 306 ALA A N 1
ATOM 2351 C CA . ALA A 1 306 ? -13.623 -6.909 1.149 1.00 94.94 306 ALA A CA 1
ATOM 2352 C C . ALA A 1 306 ? -13.051 -7.808 0.036 1.00 94.94 306 ALA A C 1
ATOM 2354 O O . ALA A 1 306 ? -12.351 -7.323 -0.856 1.00 94.94 306 ALA A O 1
ATOM 2355 N N . LEU A 1 307 ? -13.413 -9.095 0.036 1.00 95.12 307 LEU A N 1
ATOM 2356 C CA . LEU A 1 307 ? -12.988 -10.044 -0.990 1.00 95.12 307 LEU A CA 1
ATOM 2357 C C . LEU A 1 307 ? -13.572 -9.708 -2.370 1.00 95.12 307 LEU A C 1
ATOM 2359 O O . LEU A 1 307 ? -12.869 -9.832 -3.373 1.00 95.12 307 LEU A O 1
ATOM 2363 N N . ASP A 1 308 ? -14.820 -9.235 -2.436 1.00 94.88 308 ASP A N 1
ATOM 2364 C CA . ASP A 1 308 ? -15.421 -8.780 -3.697 1.00 94.88 308 ASP A CA 1
ATOM 2365 C C . ASP A 1 308 ? -14.642 -7.620 -4.307 1.00 94.88 308 ASP A C 1
ATOM 2367 O O . ASP A 1 308 ? -14.432 -7.601 -5.518 1.00 94.88 308 ASP A O 1
ATOM 2371 N N . ILE A 1 309 ? -14.186 -6.668 -3.488 1.00 94.81 309 ILE A N 1
ATOM 2372 C CA . ILE A 1 309 ? -13.358 -5.555 -3.967 1.00 94.81 309 ILE A CA 1
ATOM 2373 C C . ILE A 1 309 ? -12.046 -6.084 -4.541 1.00 94.81 309 ILE A C 1
ATOM 2375 O O . ILE A 1 309 ? -11.695 -5.716 -5.660 1.00 94.81 309 ILE A O 1
ATOM 2379 N N . CYS A 1 310 ? -11.347 -6.972 -3.825 1.00 95.12 310 CYS A N 1
ATOM 2380 C CA . CYS A 1 310 ? -10.108 -7.565 -4.330 1.00 95.12 310 CYS A CA 1
ATOM 2381 C C . CYS A 1 310 ? -10.333 -8.291 -5.667 1.00 95.12 310 CYS A C 1
ATOM 2383 O O . CYS A 1 310 ? -9.607 -8.044 -6.625 1.00 95.12 310 CYS A O 1
ATOM 2385 N N . ASN A 1 311 ? -11.368 -9.130 -5.763 1.00 94.69 311 ASN A N 1
ATOM 2386 C CA . ASN A 1 311 ? -11.676 -9.879 -6.982 1.00 94.69 311 ASN A CA 1
ATOM 2387 C C . ASN A 1 311 ? -12.071 -8.973 -8.154 1.00 94.69 311 ASN A C 1
ATOM 2389 O O . ASN A 1 311 ? -11.641 -9.214 -9.275 1.00 94.69 311 ASN A O 1
ATOM 2393 N N . ARG A 1 312 ? -12.881 -7.935 -7.917 1.00 93.75 312 ARG A N 1
ATOM 2394 C CA . ARG A 1 312 ? -13.337 -7.005 -8.966 1.00 93.75 312 ARG A CA 1
ATOM 2395 C C . ARG A 1 312 ? -12.216 -6.103 -9.470 1.00 93.75 312 ARG A C 1
ATOM 2397 O O . ARG A 1 312 ? -12.256 -5.688 -10.621 1.00 93.75 312 ARG A O 1
ATOM 2404 N N . LEU A 1 313 ? -11.239 -5.785 -8.620 1.00 93.56 313 LEU A N 1
ATOM 2405 C CA . LEU A 1 313 ? -10.091 -4.976 -9.023 1.00 93.56 313 LEU A CA 1
ATOM 2406 C C . LEU A 1 313 ? -9.047 -5.762 -9.826 1.00 93.56 313 LEU A C 1
ATOM 2408 O O . LEU A 1 313 ? -8.317 -5.140 -10.592 1.00 93.56 313 LEU A O 1
ATOM 2412 N N . LEU A 1 314 ? -8.998 -7.089 -9.670 1.00 88.56 314 LEU A N 1
ATOM 2413 C CA . LEU A 1 314 ? -8.073 -7.991 -10.370 1.00 88.56 314 LEU A CA 1
ATOM 2414 C C . LEU A 1 314 ? -8.574 -8.500 -11.737 1.00 88.56 314 LEU A C 1
ATOM 2416 O O . LEU A 1 314 ? -7.840 -9.232 -12.399 1.00 88.56 314 LEU A O 1
ATOM 2420 N N . GLN A 1 315 ? -9.802 -8.157 -12.140 1.00 70.06 315 GLN A N 1
ATOM 2421 C CA . GLN A 1 315 ? -10.381 -8.493 -13.454 1.00 70.06 315 GLN A CA 1
ATOM 2422 C C . GLN A 1 315 ? -9.973 -7.488 -14.530 1.00 70.06 315 GLN A C 1
ATOM 2424 O O . GLN A 1 315 ? -9.758 -7.941 -15.676 1.00 70.06 315 GLN A O 1
#

Foldseek 3Di:
DDLAWPAKAKDDPQQLVVLVCLVVVNPDPLDQPDDQLLHSDRPGHDQFAGDADDDDPADADPPPRHGPQPPQLKMWIWTDHPFKIKTKIKGQQGGDDQSNLLNSLLRRQLSSQCSPLVPPDPDQDVVSVVVSNVNSNVSSLVSQAVSVHAKMKMKMWMWGDDPNWIKIKIKIFFAFWKWKDDPVVLWIDTQLVQLDDLQDDDPLSGRSWIGHDDVHSDTGCRSIDIGMDTDDPPMDMDTGDCSLLVCLQCVVVVQADEPVDPDPDPPPVDDDPDDHRHYDGSNRRVVSSRNVLSVLQDDPDPRRGNNSSNVSSVD

InterPro domains:
  IPR001932 PPM-type phosphatase-like domain [PF13672] (67-248)
  IPR001932 PPM-type phosphatase-like domain [PS51746] (55-315)
  IPR036457 PPM-type phosphatase-like domain superfamily [G3DSA:3.60.40.10] (67-275)
  IPR036457 PPM-type phosphatase-like domain superfamily [SSF81606] (74-249)
  IPR053287 PP2C-like domain-containing protein [PTHR21586] (29-315)

Sequence (315 aa):
LSNNTVACESGPDVGLVDIARHQKKGILKVNNTIKIAGQKNWQMPDQQFACGLSTSLYDHNPFTGEVNGEPIADCFAVCAQENNAILSIADGVNWGYKPRLAARCAIHGAMSCLNEKLFEKKLNTTKDIFERINLAIETAQQTIVKNEGSLTTLTISIVCQSNRRWFVCSAIVGDSNAYVYSPKRKSVFELTQGSRNLNNERDMRSPGGALGMTMTEKADLSNLTYSLMEIEQGDFIFLTSDGVSDNYDPCVSGCAASIKTPSFIRKSSHTISEMPPTPMTAQERHLYSLRRMYLSIAVNDEQLSALDICNRLLQ

Organism: NCBI:txid392030

Secondary structure (DSSP, 8-state):
----EEEEEEESTTTTHHHHHHHTTT-----TT--BTTBS-SEE-BTTTB-------SPBPTTT-PBTTPSP-EEEEEEEETTEEEEEEEEBSSSSHHHHHHHHHHHHHHHHHHHHHTTSS---SHHHHHHHHHHHHHHHHHHHHHTT--EE-EEEEEEEEETTEEEEEEEEESS--EEEEETTTTEEEES-GGGS-TTS---TT--SSBEE-SSSSS-B-TT-EEEEEEE-TT-EEEE--HHHHGGGSTTTTTSEEETTS------------PPPPEEE-HHHHHHHHHHHHHHHH--S-SS--HHHHHHHH--

Nearest PDB structures (foldseek):
  2pk0-assembly3_C  TM=6.600E-01  e=8.875E-05  Streptococcus agalactiae A909
  4iik-assembly1_A  TM=6.598E-01  e=6.165E-03  Legionella pneumophila subsp. pneumophila str. Philadelphia 1
  3jrq-assembly1_A  TM=5.516E-01  e=2.228E-03  Arabidopsis thaliana
  4iip-assembly1_A  TM=5.657E-01  e=1.286E-02  Legionella pneumophila subsp. pneumophila str. Philadelphia 1
  6rre-assembly4_D  TM=6.268E-01  e=1.548E-01  Legionella pneumophila